Protein AF-A0A925B7Z5-F1 (afdb_monomer)

Structure (mmCIF, N/CA/C/O backbone):
data_AF-A0A925B7Z5-F1
#
_entry.id   AF-A0A925B7Z5-F1
#
loop_
_atom_site.group_PDB
_atom_site.id
_atom_site.type_symbol
_atom_site.label_atom_id
_atom_site.label_alt_id
_atom_site.label_comp_id
_atom_site.label_asym_id
_atom_site.label_entity_id
_atom_site.label_seq_id
_atom_site.pdbx_PDB_ins_code
_atom_site.Cartn_x
_atom_site.Cartn_y
_atom_site.Cartn_z
_atom_site.occupancy
_atom_site.B_iso_or_equiv
_atom_site.auth_seq_id
_atom_site.auth_comp_id
_atom_site.auth_asym_id
_atom_site.auth_atom_id
_atom_site.pdbx_PDB_model_num
ATOM 1 N N . ARG A 1 1 ? 6.112 9.992 18.905 1.00 85.94 1 ARG A N 1
ATOM 2 C CA . ARG A 1 1 ? 5.670 8.737 19.576 1.00 85.94 1 ARG A CA 1
ATOM 3 C C . ARG A 1 1 ? 4.341 8.203 19.022 1.00 85.94 1 ARG A C 1
ATOM 5 O O . ARG A 1 1 ? 4.350 7.080 18.546 1.00 85.94 1 ARG A O 1
ATOM 12 N N . ARG A 1 2 ? 3.245 8.986 19.004 1.00 92.94 2 ARG A N 1
ATOM 13 C CA . ARG A 1 2 ? 1.922 8.550 18.481 1.00 92.94 2 ARG A CA 1
ATOM 14 C C . ARG A 1 2 ? 1.935 8.106 17.006 1.00 92.94 2 ARG A C 1
ATOM 16 O O . ARG A 1 2 ? 1.415 7.051 16.681 1.00 92.94 2 ARG A O 1
ATOM 23 N N . ARG A 1 3 ? 2.637 8.833 16.129 1.00 93.50 3 ARG A N 1
ATOM 24 C CA . ARG A 1 3 ? 2.810 8.430 14.718 1.00 93.50 3 ARG A CA 1
ATOM 25 C C . ARG A 1 3 ? 3.449 7.048 14.566 1.00 93.50 3 ARG A C 1
ATOM 27 O O . ARG A 1 3 ? 2.887 6.174 13.923 1.00 93.50 3 ARG A O 1
ATOM 34 N N . VAL A 1 4 ? 4.583 6.823 15.231 1.00 94.88 4 VAL A N 1
ATOM 35 C CA . VAL A 1 4 ? 5.287 5.525 15.227 1.00 94.88 4 VAL A CA 1
ATOM 36 C C . VAL A 1 4 ? 4.404 4.411 15.795 1.00 94.88 4 VAL A C 1
ATOM 38 O O . VAL A 1 4 ? 4.360 3.321 15.238 1.00 94.88 4 VAL A O 1
ATOM 41 N N . ARG A 1 5 ? 3.636 4.691 16.856 1.00 96.75 5 ARG A N 1
ATOM 42 C CA . ARG A 1 5 ? 2.702 3.729 17.457 1.00 96.75 5 ARG A CA 1
ATOM 43 C C . ARG A 1 5 ? 1.675 3.179 16.460 1.00 96.75 5 ARG A C 1
ATOM 45 O O . ARG A 1 5 ? 1.291 2.019 16.598 1.00 96.75 5 ARG A O 1
ATOM 52 N N . LEU A 1 6 ? 1.258 3.991 15.488 1.00 96.81 6 LEU A N 1
ATOM 53 C CA . LEU A 1 6 ? 0.324 3.615 14.427 1.00 96.81 6 LEU A CA 1
ATOM 54 C C . LEU A 1 6 ? 1.032 3.054 13.184 1.00 96.81 6 LEU A C 1
ATOM 56 O O . LEU A 1 6 ? 0.616 2.032 12.643 1.00 96.81 6 LEU A O 1
ATOM 60 N N . LEU A 1 7 ? 2.118 3.690 12.742 1.00 96.69 7 LEU A N 1
ATOM 61 C CA . LEU A 1 7 ? 2.830 3.303 11.522 1.00 96.69 7 LEU A CA 1
ATOM 62 C C . LEU A 1 7 ? 3.547 1.954 11.656 1.00 96.69 7 LEU A C 1
ATOM 64 O O . LEU A 1 7 ? 3.530 1.177 10.707 1.00 96.69 7 LEU A O 1
ATOM 68 N N . THR A 1 8 ? 4.121 1.635 12.819 1.00 96.75 8 THR A N 1
ATOM 69 C CA . THR A 1 8 ? 4.819 0.358 13.049 1.00 96.75 8 THR A CA 1
ATOM 70 C C . THR A 1 8 ? 3.911 -0.869 12.862 1.00 96.75 8 THR A C 1
ATOM 72 O O . THR A 1 8 ? 4.272 -1.759 12.086 1.00 96.75 8 THR A O 1
ATOM 75 N N . PRO A 1 9 ? 2.725 -0.966 13.497 1.00 97.06 9 PRO A N 1
ATOM 76 C CA . PRO A 1 9 ? 1.828 -2.087 13.234 1.00 97.06 9 PRO A CA 1
ATOM 77 C C . PRO A 1 9 ? 1.245 -2.045 11.814 1.00 97.06 9 PRO A C 1
ATOM 79 O O . PRO A 1 9 ? 1.095 -3.104 11.210 1.00 97.06 9 PRO A O 1
ATOM 82 N N . LEU A 1 10 ? 0.986 -0.866 11.228 1.00 97.25 10 LEU A N 1
ATOM 83 C CA . LEU A 1 10 ? 0.536 -0.764 9.830 1.00 97.25 10 LEU A CA 1
ATOM 84 C C . LEU A 1 10 ? 1.556 -1.355 8.848 1.00 97.25 10 LEU A C 1
ATOM 86 O O . LEU A 1 10 ? 1.185 -2.159 7.988 1.00 97.25 10 LEU A O 1
ATOM 90 N N . ILE A 1 11 ? 2.837 -0.991 8.979 1.00 96.81 11 ILE A N 1
ATOM 91 C CA . ILE A 1 11 ? 3.873 -1.498 8.078 1.00 96.81 11 ILE A CA 1
ATOM 92 C C . ILE A 1 11 ? 4.110 -2.988 8.289 1.00 96.81 11 ILE A C 1
ATOM 94 O O . ILE A 1 11 ? 4.191 -3.715 7.305 1.00 96.81 11 ILE A O 1
ATOM 98 N N . LYS A 1 12 ? 4.103 -3.477 9.537 1.00 96.88 12 LYS A N 1
ATOM 99 C CA . LYS A 1 12 ? 4.153 -4.918 9.815 1.00 96.88 12 LYS A CA 1
ATOM 100 C C . LYS A 1 12 ? 2.983 -5.650 9.156 1.00 96.88 12 LYS A C 1
ATOM 102 O O . LYS A 1 12 ? 3.182 -6.645 8.461 1.00 96.88 12 LYS A O 1
ATOM 107 N N . PHE A 1 13 ? 1.761 -5.157 9.363 1.00 97.12 13 PHE A N 1
ATOM 108 C CA . PHE A 1 13 ? 0.549 -5.761 8.818 1.00 97.12 13 PHE A CA 1
ATOM 109 C C . PHE A 1 13 ? 0.632 -5.912 7.299 1.00 97.12 13 PHE A C 1
ATOM 111 O O . PHE A 1 13 ? 0.301 -6.978 6.774 1.00 97.12 13 PHE A O 1
ATOM 118 N N . ARG A 1 14 ? 1.071 -4.862 6.595 1.00 96.12 14 ARG A N 1
ATOM 119 C CA . ARG A 1 14 ? 1.135 -4.891 5.138 1.00 96.12 14 ARG A CA 1
ATOM 120 C C . ARG A 1 14 ? 2.364 -5.621 4.613 1.00 96.12 14 ARG A C 1
ATOM 122 O O . ARG A 1 14 ? 2.193 -6.552 3.831 1.00 96.12 14 ARG A O 1
ATOM 129 N N . ALA A 1 15 ? 3.566 -5.231 5.031 1.00 96.06 15 ALA A N 1
ATOM 130 C CA . ALA A 1 15 ? 4.814 -5.735 4.461 1.00 96.06 15 ALA A CA 1
ATOM 131 C C . ALA A 1 15 ? 4.894 -7.263 4.551 1.00 96.06 15 ALA A C 1
ATOM 133 O O . ALA A 1 15 ? 5.207 -7.926 3.568 1.00 96.06 15 ALA A O 1
ATOM 134 N N . CYS A 1 16 ? 4.495 -7.847 5.684 1.00 96.81 16 CYS A N 1
ATOM 135 C CA . CYS A 1 16 ? 4.491 -9.298 5.844 1.00 96.81 16 CYS A CA 1
ATOM 136 C C . CYS A 1 16 ? 3.447 -10.004 4.963 1.00 96.81 16 CYS A C 1
ATOM 138 O O . CYS A 1 16 ? 3.650 -11.147 4.562 1.00 96.81 16 CYS A O 1
ATOM 140 N N . ARG A 1 17 ? 2.319 -9.357 4.643 1.00 95.69 17 ARG A N 1
ATOM 141 C CA . ARG A 1 17 ? 1.321 -9.919 3.716 1.00 95.69 17 ARG A CA 1
ATOM 142 C C . ARG A 1 17 ? 1.771 -9.810 2.265 1.00 95.69 17 ARG A C 1
ATOM 144 O O . ARG A 1 17 ? 1.544 -10.751 1.509 1.00 95.69 17 ARG A O 1
ATOM 151 N N . ASP A 1 18 ? 2.387 -8.690 1.905 1.00 95.69 18 ASP A N 1
ATOM 152 C CA . ASP A 1 18 ? 2.906 -8.451 0.560 1.00 95.69 18 ASP A CA 1
ATOM 153 C C . ASP A 1 18 ? 4.119 -9.331 0.261 1.00 95.69 18 ASP A C 1
ATOM 155 O O . ASP A 1 18 ? 4.200 -9.853 -0.843 1.00 95.69 18 ASP A O 1
ATOM 159 N N . ALA A 1 19 ? 4.976 -9.612 1.247 1.00 97.19 19 ALA A N 1
ATOM 160 C CA . ALA A 1 19 ? 6.095 -10.542 1.095 1.00 97.19 19 ALA A CA 1
ATOM 161 C C . ALA A 1 19 ? 5.641 -11.941 0.647 1.00 97.19 19 ALA A C 1
ATOM 163 O O . ALA A 1 19 ? 6.239 -12.517 -0.258 1.00 97.19 19 ALA A O 1
ATOM 164 N N . ARG A 1 20 ? 4.547 -12.473 1.216 1.00 95.75 20 ARG A N 1
ATOM 165 C CA . ARG A 1 20 ? 3.988 -13.776 0.800 1.00 95.75 20 ARG A CA 1
ATOM 166 C C . ARG A 1 20 ? 3.513 -13.766 -0.647 1.00 95.75 20 ARG A C 1
ATOM 168 O O . ARG A 1 20 ? 3.727 -14.725 -1.373 1.00 95.75 20 ARG A O 1
ATOM 175 N N . ARG A 1 21 ? 2.864 -12.675 -1.063 1.00 96.31 21 ARG A N 1
ATOM 176 C CA . ARG A 1 21 ? 2.417 -12.526 -2.447 1.00 96.31 21 ARG A CA 1
ATOM 177 C C . ARG A 1 21 ? 3.609 -12.390 -3.389 1.00 96.31 21 ARG A C 1
ATOM 179 O O . ARG A 1 21 ? 3.681 -13.126 -4.352 1.00 96.31 21 ARG A O 1
ATOM 186 N N . ALA A 1 22 ? 4.547 -11.496 -3.090 1.00 97.25 22 ALA A N 1
ATOM 187 C CA . ALA A 1 22 ? 5.701 -11.236 -3.943 1.00 97.25 22 ALA A CA 1
ATOM 188 C C . ALA A 1 22 ? 6.576 -12.484 -4.133 1.00 97.25 22 ALA A C 1
ATOM 190 O O . ALA A 1 22 ? 7.015 -12.757 -5.241 1.00 97.25 22 ALA A O 1
ATOM 191 N N . THR A 1 23 ? 6.800 -13.261 -3.070 1.00 97.81 23 THR A N 1
ATOM 192 C CA . THR A 1 23 ? 7.550 -14.526 -3.159 1.00 97.81 23 THR A CA 1
ATOM 193 C C . THR A 1 23 ? 6.779 -15.613 -3.905 1.00 97.81 23 THR A C 1
ATOM 195 O O . THR A 1 23 ? 7.387 -16.356 -4.668 1.00 97.81 23 THR A O 1
ATOM 198 N N . GLY A 1 24 ? 5.453 -15.673 -3.750 1.00 97.62 24 GLY A N 1
ATOM 199 C CA . GLY A 1 24 ? 4.595 -16.562 -4.538 1.00 97.62 24 GLY A CA 1
ATOM 200 C C . GLY A 1 24 ? 4.616 -16.218 -6.029 1.00 97.62 24 GLY A C 1
ATOM 201 O O . GLY A 1 24 ? 4.900 -17.090 -6.844 1.00 97.62 24 GLY A O 1
ATOM 202 N N . ASP A 1 25 ? 4.408 -14.943 -6.365 1.00 97.69 25 ASP A N 1
ATOM 203 C CA . ASP A 1 25 ? 4.434 -14.430 -7.738 1.00 97.69 25 ASP A CA 1
ATOM 204 C C . ASP A 1 25 ? 5.830 -14.662 -8.370 1.00 97.69 25 ASP A C 1
ATOM 206 O O . ASP A 1 25 ? 5.934 -15.074 -9.522 1.00 97.69 25 ASP A O 1
ATOM 210 N N . ALA A 1 26 ? 6.921 -14.476 -7.612 1.00 96.81 26 ALA A N 1
ATOM 211 C CA . ALA A 1 26 ? 8.283 -14.755 -8.083 1.00 96.81 26 ALA A CA 1
ATOM 212 C C . ALA A 1 26 ? 8.517 -16.246 -8.385 1.00 96.81 26 ALA A C 1
ATOM 214 O O . ALA A 1 26 ? 9.097 -16.585 -9.419 1.00 96.81 26 ALA A O 1
ATOM 215 N N . MET A 1 27 ? 8.034 -17.134 -7.510 1.00 97.31 27 MET A N 1
ATOM 216 C CA . MET A 1 27 ? 8.093 -18.580 -7.724 1.00 97.31 27 MET A CA 1
ATOM 217 C C . MET A 1 27 ? 7.281 -18.993 -8.961 1.00 97.31 27 MET A C 1
ATOM 219 O O . MET A 1 27 ? 7.750 -19.803 -9.757 1.00 97.31 27 MET A O 1
ATOM 223 N N . GLU A 1 28 ? 6.095 -18.407 -9.151 1.00 97.56 28 GLU A N 1
ATOM 224 C CA . GLU A 1 28 ? 5.227 -18.656 -10.308 1.00 97.56 28 GLU A CA 1
ATOM 225 C C . GLU A 1 28 ? 5.887 -18.229 -11.625 1.00 97.56 28 GLU A C 1
ATOM 227 O O . GLU A 1 28 ? 5.919 -19.018 -12.569 1.00 97.56 28 GLU A O 1
ATOM 232 N N . VAL A 1 29 ? 6.490 -17.034 -11.676 1.00 96.56 29 VAL A N 1
ATOM 233 C CA . VAL A 1 29 ? 7.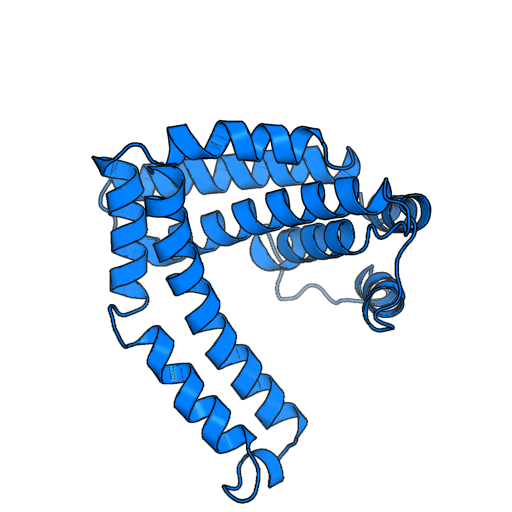223 -16.537 -12.858 1.00 96.56 29 VAL A CA 1
ATOM 234 C C . VAL A 1 29 ? 8.354 -17.485 -13.267 1.00 96.56 29 VAL A C 1
ATOM 236 O O . VAL A 1 29 ? 8.643 -17.633 -14.454 1.00 96.56 29 VAL A O 1
ATOM 239 N N . ARG A 1 30 ? 8.983 -18.161 -12.301 1.00 95.75 30 ARG A N 1
ATOM 240 C CA . ARG A 1 30 ? 10.042 -19.142 -12.561 1.00 95.75 30 ARG A CA 1
ATOM 241 C C . ARG A 1 30 ? 9.511 -20.506 -13.033 1.00 95.75 30 ARG A C 1
ATOM 243 O O . ARG A 1 30 ? 10.267 -21.293 -13.604 1.00 95.75 30 ARG A O 1
ATOM 250 N N . GLY A 1 3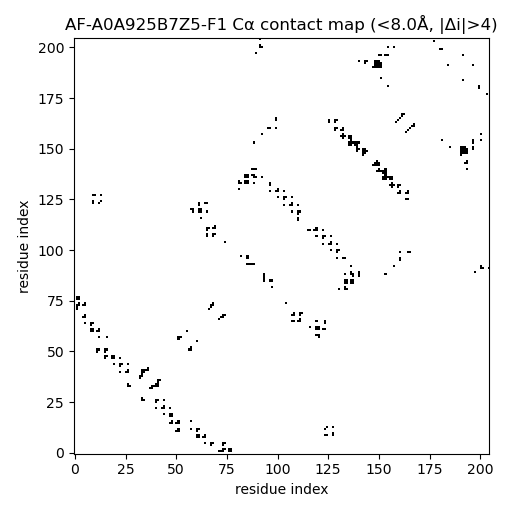1 ? 8.232 -20.804 -12.827 1.00 96.38 31 GLY A N 1
ATOM 251 C CA . GLY A 1 31 ? 7.618 -22.077 -13.198 1.00 96.38 31 GLY A CA 1
ATOM 252 C C . GLY A 1 31 ? 8.102 -23.255 -12.343 1.00 96.38 31 GLY A C 1
ATOM 253 O O . GLY A 1 31 ? 8.478 -23.096 -11.183 1.00 96.38 31 GLY A O 1
ATOM 254 N N . GLY A 1 32 ? 8.101 -24.465 -12.915 1.00 96.94 32 GLY A N 1
ATOM 255 C CA . GLY A 1 32 ? 8.353 -25.709 -12.170 1.00 96.94 32 GLY A CA 1
ATOM 256 C C . GLY A 1 32 ? 9.687 -25.746 -11.417 1.00 96.94 32 GLY A C 1
ATOM 257 O O . GLY A 1 32 ? 9.739 -26.262 -10.305 1.00 96.94 32 GLY A O 1
ATOM 258 N N . VAL A 1 33 ? 10.745 -25.137 -11.963 1.00 96.50 33 VAL A N 1
ATOM 259 C CA . VAL A 1 33 ? 12.055 -25.086 -11.287 1.00 96.50 33 VAL A CA 1
ATOM 260 C C . VAL A 1 33 ? 12.035 -24.192 -10.043 1.00 96.50 33 VAL A C 1
ATOM 262 O O . VAL A 1 33 ? 12.761 -24.470 -9.095 1.00 96.50 33 VAL A O 1
ATOM 265 N N . GLY A 1 34 ? 11.157 -23.184 -9.984 1.00 96.31 34 GLY A N 1
ATOM 266 C CA . GLY A 1 34 ? 10.955 -22.368 -8.781 1.00 96.31 34 GLY A CA 1
ATOM 267 C C . GLY A 1 34 ? 10.302 -23.134 -7.629 1.00 96.31 34 GLY A C 1
ATOM 268 O O . GLY A 1 34 ? 10.520 -22.797 -6.471 1.00 96.31 34 GLY A O 1
ATOM 269 N N . TYR A 1 35 ? 9.541 -24.189 -7.929 1.00 96.62 35 TYR A N 1
ATOM 270 C CA . TYR A 1 35 ? 8.935 -25.052 -6.911 1.00 96.62 35 TYR A CA 1
ATOM 271 C C . TYR A 1 35 ? 9.940 -26.032 -6.285 1.00 96.62 35 TYR A C 1
ATOM 273 O O . TYR A 1 35 ? 9.725 -26.524 -5.178 1.00 96.62 35 TYR A O 1
ATOM 281 N N . THR A 1 36 ? 11.030 -26.341 -6.990 1.00 97.25 36 THR A N 1
ATOM 282 C CA . THR A 1 36 ? 12.061 -27.261 -6.495 1.00 97.25 36 THR A CA 1
ATOM 283 C C . THR A 1 36 ? 12.946 -26.600 -5.439 1.00 97.25 36 THR A C 1
ATOM 285 O O . THR A 1 36 ? 13.243 -25.412 -5.518 1.00 97.25 36 THR A O 1
ATOM 288 N N . GLU A 1 37 ? 13.428 -27.387 -4.476 1.00 97.00 37 GLU A N 1
ATOM 289 C CA . GLU A 1 37 ? 14.290 -26.901 -3.384 1.00 97.00 37 GLU A CA 1
ATOM 290 C C . GLU A 1 37 ? 15.763 -26.694 -3.806 1.00 97.00 37 GLU A C 1
ATOM 292 O O . GLU A 1 37 ? 16.597 -26.328 -2.980 1.00 97.00 37 GLU A O 1
ATOM 297 N N . GLU A 1 38 ? 16.101 -26.911 -5.085 1.00 96.50 38 GLU A N 1
ATOM 298 C CA . GLU A 1 38 ? 17.417 -26.569 -5.655 1.00 96.50 38 GLU A CA 1
ATOM 299 C C . GLU A 1 38 ? 17.593 -25.052 -5.830 1.00 96.50 38 GLU A C 1
ATOM 301 O O . GLU A 1 38 ? 18.717 -24.547 -5.845 1.00 96.50 38 GLU A O 1
ATOM 306 N N . TRP A 1 39 ? 16.481 -24.316 -5.937 1.00 93.56 39 TRP A N 1
ATOM 307 C CA . TRP A 1 39 ? 16.452 -22.864 -6.088 1.00 93.56 39 TRP A CA 1
ATOM 308 C C . TRP A 1 39 ? 15.903 -22.178 -4.834 1.00 93.56 39 TRP A C 1
ATOM 310 O O . TRP A 1 39 ? 15.323 -22.791 -3.943 1.00 93.56 39 TRP A O 1
ATOM 320 N N . SER A 1 40 ? 16.119 -20.867 -4.731 1.00 96.25 40 SER A N 1
ATOM 321 C CA . SER A 1 40 ? 15.796 -20.111 -3.519 1.00 96.25 40 SER A CA 1
ATOM 322 C C . SER A 1 40 ? 14.305 -19.822 -3.319 1.00 96.25 40 SER A C 1
ATOM 324 O O . SER A 1 40 ? 13.923 -19.505 -2.196 1.00 96.25 40 SER A O 1
ATOM 326 N N . ASP A 1 41 ? 13.466 -19.899 -4.352 1.00 97.56 41 ASP A N 1
ATOM 327 C CA . ASP A 1 41 ? 12.084 -19.398 -4.345 1.00 97.56 41 ASP A CA 1
ATOM 328 C C . ASP A 1 41 ? 11.183 -20.186 -3.387 1.00 97.56 41 ASP A C 1
ATOM 330 O O . ASP A 1 41 ? 10.475 -19.571 -2.587 1.00 97.56 41 ASP A O 1
ATOM 334 N N . SER A 1 42 ? 11.277 -21.522 -3.384 1.00 96.19 42 SER A N 1
ATOM 335 C CA . SER A 1 42 ? 10.566 -22.399 -2.440 1.00 96.19 42 SER A CA 1
ATOM 336 C C . SER A 1 42 ? 10.865 -22.013 -0.987 1.00 96.19 42 SER A C 1
ATOM 338 O O . SER A 1 42 ? 9.960 -21.869 -0.159 1.00 96.19 42 SER A O 1
ATOM 340 N N . ARG A 1 43 ? 12.144 -21.769 -0.678 1.00 97.12 43 ARG A N 1
ATOM 341 C CA . ARG A 1 43 ? 12.596 -21.336 0.645 1.00 97.12 43 ARG A CA 1
ATOM 342 C C . ARG A 1 43 ? 12.124 -19.921 0.966 1.00 97.12 43 ARG A C 1
ATOM 344 O O . ARG A 1 43 ? 11.596 -19.708 2.051 1.00 97.12 43 ARG A O 1
ATOM 351 N N . LEU A 1 44 ? 12.270 -18.973 0.040 1.00 97.62 44 LEU A N 1
ATOM 352 C CA . LEU A 1 44 ? 11.833 -17.587 0.232 1.00 97.62 44 LEU A CA 1
ATOM 353 C C . LEU A 1 44 ? 10.327 -17.499 0.494 1.00 97.62 44 LEU A C 1
ATOM 355 O O . LEU A 1 44 ? 9.913 -16.749 1.377 1.00 97.62 44 LEU A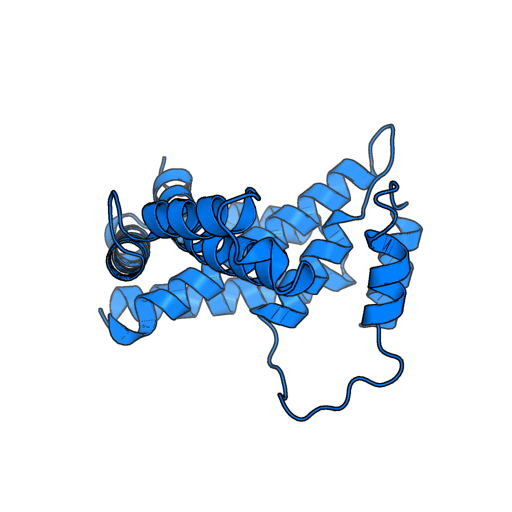 O 1
ATOM 359 N N . LEU A 1 45 ? 9.516 -18.286 -0.217 1.00 96.50 45 LEU A N 1
ATOM 360 C CA . LEU A 1 45 ? 8.079 -18.366 0.025 1.00 96.50 45 LEU A CA 1
ATOM 361 C C . LEU A 1 45 ? 7.783 -18.901 1.431 1.00 96.50 45 LEU A C 1
ATOM 363 O O . LEU A 1 45 ? 7.014 -18.282 2.168 1.00 96.50 45 LEU A O 1
ATOM 367 N N . ARG A 1 46 ? 8.422 -20.006 1.844 1.00 96.25 46 ARG A N 1
ATOM 368 C CA . ARG A 1 46 ? 8.270 -20.557 3.204 1.00 96.25 46 ARG A CA 1
ATOM 369 C C . ARG A 1 46 ? 8.668 -19.536 4.278 1.00 96.25 46 ARG A C 1
ATOM 371 O O . ARG A 1 46 ? 7.906 -19.321 5.222 1.00 96.25 46 ARG A O 1
ATOM 378 N N . ASP A 1 47 ? 9.799 -18.858 4.104 1.00 97.25 47 ASP A N 1
ATOM 379 C CA . ASP A 1 47 ? 10.316 -17.862 5.049 1.00 97.25 47 ASP A CA 1
ATOM 380 C C . ASP A 1 47 ? 9.399 -16.623 5.129 1.00 97.25 47 ASP A C 1
ATOM 382 O O . ASP A 1 47 ? 9.118 -16.112 6.218 1.00 97.25 47 ASP A O 1
ATOM 386 N N . ALA A 1 48 ? 8.843 -16.167 4.000 1.00 96.88 48 ALA A N 1
ATOM 387 C CA . ALA A 1 48 ? 7.956 -15.003 3.942 1.00 96.88 48 ALA A CA 1
ATOM 388 C C . ALA A 1 48 ? 6.655 -15.181 4.744 1.00 96.88 48 ALA A C 1
ATOM 390 O O . ALA A 1 48 ? 6.064 -14.198 5.206 1.00 96.88 48 ALA A O 1
ATOM 391 N N . HIS A 1 49 ? 6.198 -16.420 4.957 1.00 95.44 49 HIS A N 1
ATOM 392 C CA . HIS A 1 49 ? 5.023 -16.684 5.786 1.00 95.44 49 HIS A CA 1
ATOM 393 C C . HIS A 1 49 ? 5.245 -16.327 7.259 1.00 95.44 49 HIS A C 1
ATOM 395 O O . HIS A 1 49 ? 4.312 -15.831 7.904 1.00 95.44 49 HIS A O 1
ATOM 401 N N . LEU A 1 50 ? 6.463 -16.508 7.778 1.00 95.62 50 LEU A N 1
ATOM 402 C CA . LEU A 1 50 ? 6.763 -16.339 9.199 1.00 95.62 50 LEU A CA 1
ATOM 403 C C . LEU A 1 50 ? 6.414 -14.933 9.700 1.00 95.62 50 LEU A C 1
ATOM 405 O O . LEU A 1 50 ? 5.749 -14.799 10.728 1.00 95.62 50 LEU A O 1
ATOM 409 N N . GLY A 1 51 ? 6.770 -13.887 8.945 1.00 92.81 51 GLY A N 1
ATOM 410 C CA . GLY A 1 51 ? 6.547 -12.494 9.358 1.00 92.81 51 GLY A CA 1
ATOM 411 C C . GLY A 1 51 ? 5.073 -12.143 9.597 1.00 92.81 51 GLY A C 1
ATOM 412 O O . GLY A 1 51 ? 4.750 -11.264 10.391 1.00 92.81 51 GLY A O 1
ATOM 413 N N . SER A 1 52 ? 4.158 -12.855 8.935 1.00 93.31 52 SER A N 1
ATOM 414 C CA . SER A 1 52 ? 2.710 -12.640 9.054 1.00 93.31 52 SER A CA 1
ATOM 415 C C . SER A 1 52 ? 2.040 -13.421 10.193 1.00 93.31 52 SER A C 1
ATOM 417 O O . SER A 1 52 ? 0.849 -13.213 10.454 1.00 93.31 52 SER A O 1
ATOM 419 N N . ILE A 1 53 ? 2.789 -14.328 10.828 1.00 95.06 53 ILE A N 1
ATOM 420 C CA . ILE A 1 53 ? 2.343 -15.222 11.902 1.00 95.06 53 ILE A CA 1
ATOM 421 C C . ILE A 1 53 ? 2.986 -14.803 13.225 1.00 95.06 53 ILE A C 1
ATOM 423 O O . ILE A 1 53 ? 2.288 -14.654 14.230 1.00 95.06 53 ILE A O 1
ATOM 427 N N . TRP A 1 54 ? 4.307 -14.617 13.226 1.00 93.31 54 TRP A N 1
ATOM 428 C CA . TRP A 1 54 ? 5.066 -14.371 14.443 1.00 93.31 54 TRP A CA 1
ATOM 429 C C . TRP A 1 54 ? 4.919 -12.931 14.944 1.00 93.31 54 TRP A C 1
ATOM 431 O O . TRP A 1 54 ? 4.639 -11.998 14.185 1.00 93.31 54 TRP A O 1
ATOM 441 N N . GLU A 1 55 ? 5.095 -12.744 16.255 1.00 89.81 55 GLU A N 1
ATOM 442 C CA . GLU A 1 55 ? 4.974 -11.441 16.924 1.00 89.81 55 GLU A CA 1
ATOM 443 C C . GLU A 1 55 ? 3.597 -10.765 16.686 1.00 89.81 55 GLU A C 1
ATOM 445 O O . GLU A 1 55 ? 3.475 -9.539 16.625 1.00 89.81 55 GLU A O 1
ATOM 450 N N . GLY A 1 56 ? 2.554 -11.573 16.462 1.00 94.06 56 GLY A N 1
ATOM 451 C CA . GLY A 1 56 ? 1.190 -11.139 16.157 1.00 94.06 56 GLY A CA 1
ATOM 452 C C . GLY A 1 56 ? 0.766 -11.461 14.725 1.00 94.06 56 GLY A C 1
ATOM 453 O O . GLY A 1 56 ? 1.346 -10.970 13.755 1.00 94.06 56 GLY A O 1
ATOM 454 N N . THR A 1 57 ? -0.309 -12.242 14.597 1.00 96.12 57 THR A N 1
ATOM 455 C CA . THR A 1 57 ? -0.911 -12.560 13.297 1.00 96.12 57 THR A CA 1
ATOM 456 C C . THR A 1 57 ? -1.473 -11.306 12.627 1.00 96.12 57 THR A C 1
ATOM 458 O O . THR A 1 57 ? -1.803 -10.326 13.295 1.00 96.12 57 THR A O 1
ATOM 461 N N . SER A 1 58 ? -1.679 -11.334 11.304 1.00 94.75 58 SER A N 1
ATOM 462 C CA . SER A 1 58 ? -2.248 -10.177 10.587 1.00 94.75 58 SER A CA 1
ATOM 463 C C . SER A 1 58 ? -3.571 -9.660 11.177 1.00 94.75 58 SER A C 1
ATOM 465 O O . SER A 1 58 ? -3.832 -8.465 11.093 1.00 94.75 58 SER A O 1
ATOM 467 N N . ASN A 1 59 ? -4.411 -10.525 11.762 1.00 95.19 59 ASN A N 1
ATOM 468 C CA . ASN A 1 59 ? -5.632 -10.077 12.442 1.00 95.19 59 ASN A CA 1
ATOM 469 C C . ASN A 1 59 ? -5.300 -9.332 13.741 1.00 95.19 59 ASN A C 1
ATOM 471 O O . ASN A 1 59 ? -5.799 -8.232 13.946 1.00 95.19 59 ASN A O 1
ATOM 475 N N . ILE A 1 60 ? -4.426 -9.893 14.582 1.00 96.88 60 ILE A N 1
ATOM 476 C CA . ILE A 1 60 ? -4.020 -9.268 15.848 1.00 96.88 60 ILE A CA 1
ATOM 477 C C . ILE A 1 60 ? -3.338 -7.917 15.608 1.00 96.88 60 ILE A C 1
ATOM 479 O O . ILE A 1 60 ? -3.646 -6.949 16.298 1.00 96.88 60 ILE A O 1
ATOM 483 N N . VAL A 1 61 ? -2.473 -7.816 14.596 1.00 97.81 61 VAL A N 1
ATOM 484 C CA . VAL A 1 61 ? -1.818 -6.548 14.240 1.00 97.81 61 VAL A CA 1
ATOM 485 C C . VAL A 1 61 ? -2.834 -5.524 13.721 1.00 97.81 61 VAL A C 1
ATOM 487 O O . VAL A 1 61 ? -2.758 -4.357 14.090 1.00 97.81 61 VAL A O 1
ATOM 490 N N . ALA A 1 62 ? -3.826 -5.937 12.923 1.00 97.38 62 ALA A N 1
ATOM 491 C CA . ALA A 1 62 ? -4.891 -5.033 12.481 1.00 97.38 62 ALA A CA 1
ATOM 492 C C . ALA A 1 62 ? -5.754 -4.526 13.654 1.00 97.38 62 ALA A C 1
ATOM 494 O O . ALA A 1 62 ? -6.114 -3.353 13.690 1.00 97.38 62 ALA A O 1
ATOM 495 N N . LEU A 1 63 ? -6.038 -5.372 14.648 1.00 96.88 63 LEU A N 1
ATOM 496 C CA . LEU A 1 63 ? -6.707 -4.947 15.884 1.00 96.88 63 LEU A CA 1
ATOM 497 C C . LEU A 1 63 ? -5.840 -3.993 16.710 1.00 96.88 63 LEU A C 1
ATOM 499 O O . LEU A 1 63 ? -6.356 -3.075 17.345 1.00 96.88 63 LEU A O 1
ATOM 503 N N . ASP A 1 64 ? -4.521 -4.178 16.694 1.00 96.88 64 ASP A N 1
ATOM 504 C CA . ASP A 1 64 ? -3.602 -3.263 17.361 1.00 96.88 64 ASP A CA 1
ATOM 505 C C . ASP A 1 64 ? -3.562 -1.877 16.699 1.00 96.88 64 ASP A C 1
ATOM 507 O O . ASP A 1 64 ? -3.528 -0.869 17.405 1.00 96.88 64 ASP A O 1
ATOM 511 N N . VAL A 1 65 ? -3.678 -1.810 15.366 1.00 97.00 65 VAL A N 1
ATOM 512 C CA . VAL A 1 65 ? -3.904 -0.550 14.636 1.00 97.00 65 VAL A CA 1
ATOM 513 C C . VAL A 1 65 ? -5.169 0.137 15.154 1.00 97.00 65 VAL A C 1
ATOM 515 O O . VAL A 1 65 ? -5.098 1.286 15.581 1.00 97.00 65 VAL A O 1
ATOM 518 N N . LEU A 1 66 ? -6.309 -0.563 15.204 1.00 96.06 66 LEU A N 1
ATOM 519 C CA . LEU A 1 66 ? -7.559 0.018 15.717 1.00 96.06 66 LEU A CA 1
ATOM 520 C C . LEU A 1 66 ? -7.439 0.480 17.174 1.00 96.06 66 LEU A C 1
ATOM 522 O O . LEU A 1 66 ? -7.977 1.522 17.543 1.00 96.06 66 LEU A O 1
ATOM 526 N N . ARG A 1 67 ? -6.706 -0.264 18.010 1.00 95.25 67 ARG A N 1
ATOM 527 C CA . ARG A 1 67 ? -6.442 0.118 19.403 1.00 95.25 67 ARG A CA 1
ATOM 528 C C . ARG A 1 67 ? -5.638 1.414 19.489 1.00 95.25 67 ARG A C 1
ATOM 530 O O . ARG A 1 67 ? -5.989 2.273 20.298 1.00 95.25 67 ARG A O 1
ATOM 537 N N . ALA A 1 68 ? -4.596 1.563 18.670 1.00 96.00 68 ALA A N 1
ATOM 538 C CA . ALA A 1 68 ? -3.797 2.787 18.601 1.00 96.00 68 ALA A CA 1
ATOM 539 C C . ALA A 1 68 ? -4.645 3.995 18.165 1.00 96.00 68 ALA A C 1
ATOM 541 O O . ALA A 1 68 ? -4.468 5.099 18.682 1.00 96.00 68 ALA A O 1
ATOM 542 N N . ILE A 1 69 ? -5.603 3.779 17.261 1.00 95.56 69 ILE A N 1
ATOM 543 C CA . ILE A 1 69 ? -6.562 4.803 16.832 1.00 95.56 69 ILE A CA 1
ATOM 544 C C . ILE A 1 69 ? -7.502 5.169 17.988 1.00 95.56 69 ILE A C 1
ATOM 546 O O . ILE A 1 69 ? -7.519 6.315 18.424 1.00 95.56 69 ILE A O 1
ATOM 550 N N . GLY A 1 70 ? -8.233 4.194 18.535 1.00 92.44 70 GLY A N 1
ATOM 551 C CA . GLY A 1 70 ? -9.309 4.451 19.495 1.00 92.44 70 GLY A CA 1
ATOM 552 C C . GLY A 1 70 ? -8.862 4.843 20.908 1.00 92.44 70 GLY A C 1
ATOM 553 O O . GLY A 1 70 ? -9.641 5.455 21.631 1.00 92.44 70 GLY A O 1
ATOM 554 N N . ARG A 1 71 ? -7.642 4.486 21.341 1.00 90.19 71 ARG A N 1
ATOM 555 C CA . ARG A 1 71 ? -7.160 4.780 22.710 1.00 90.19 71 ARG A CA 1
ATOM 556 C C . ARG A 1 71 ? -6.074 5.842 22.783 1.00 90.19 71 ARG A C 1
ATOM 558 O O . ARG A 1 71 ? -5.943 6.491 23.814 1.00 90.19 71 ARG A O 1
ATOM 565 N N . GLU A 1 72 ? -5.266 5.981 21.737 1.00 90.62 72 GLU A N 1
ATOM 566 C CA . GLU A 1 72 ? -4.056 6.810 21.778 1.00 90.62 72 GLU A CA 1
ATOM 567 C C . GLU A 1 72 ? -4.136 8.032 20.848 1.00 90.62 72 GLU A C 1
ATOM 569 O O . GLU A 1 72 ? -3.163 8.785 20.763 1.00 90.62 72 GLU A O 1
ATOM 574 N N . GLN A 1 73 ? -5.283 8.245 20.181 1.00 89.94 73 GLN A N 1
ATOM 575 C CA . GLN A 1 73 ? -5.530 9.364 19.259 1.00 89.94 73 GLN A CA 1
ATOM 576 C C . GLN A 1 73 ? -4.387 9.521 18.244 1.00 89.94 73 GLN A C 1
ATOM 578 O O . GLN A 1 73 ? -3.770 10.585 18.093 1.00 89.94 73 GLN A O 1
ATOM 583 N N . CYS A 1 74 ? -3.985 8.395 17.647 1.00 94.38 74 CYS A N 1
ATOM 584 C CA . CYS A 1 74 ? -2.834 8.370 16.754 1.00 94.38 74 CYS A CA 1
ATOM 585 C C . CYS A 1 74 ? -3.148 8.904 15.351 1.00 94.38 74 CYS A C 1
ATOM 587 O O . CYS A 1 74 ? -2.216 9.371 14.696 1.00 94.38 74 CYS A O 1
ATOM 589 N N . LEU A 1 75 ? -4.408 8.852 14.891 1.00 94.19 75 LEU A N 1
ATOM 590 C CA . LEU A 1 75 ? -4.797 9.414 13.588 1.00 94.19 75 LEU A CA 1
ATOM 591 C C . LEU A 1 75 ? -4.676 10.933 13.607 1.00 94.19 75 LEU A C 1
ATOM 593 O O . LEU A 1 75 ? -4.062 11.514 12.723 1.00 94.19 75 LEU A O 1
ATOM 597 N N . GLU A 1 76 ? -5.169 11.562 14.661 1.00 94.06 76 GLU A N 1
ATOM 598 C CA . GLU A 1 76 ? -5.155 13.004 14.887 1.00 94.06 76 GLU A CA 1
ATOM 599 C C . GLU A 1 76 ? -3.724 13.556 14.894 1.00 94.06 76 GLU A C 1
ATOM 601 O O . GLU A 1 76 ? -3.477 14.676 14.459 1.00 94.06 76 GLU A O 1
ATOM 606 N N . ALA A 1 77 ? -2.759 12.744 15.334 1.00 95.31 77 ALA A N 1
ATOM 607 C CA . ALA A 1 77 ? -1.341 13.086 15.303 1.00 95.31 77 ALA A CA 1
ATOM 608 C C . ALA A 1 77 ? -0.655 12.830 13.946 1.00 95.31 77 ALA A C 1
ATOM 610 O O . ALA A 1 77 ? 0.463 13.303 13.750 1.00 95.31 77 ALA A O 1
ATOM 611 N N . LEU A 1 78 ? -1.251 12.033 13.053 1.00 96.56 78 LEU A N 1
ATOM 612 C CA . LEU A 1 78 ? -0.666 11.636 11.767 1.00 96.56 78 LEU A CA 1
ATOM 613 C C . LEU A 1 78 ? -1.267 12.412 10.586 1.00 96.56 78 LEU A C 1
ATOM 615 O O . LEU A 1 78 ? -0.538 12.782 9.670 1.00 96.56 78 LEU A O 1
ATOM 619 N N . LEU A 1 79 ? -2.576 12.669 10.610 1.00 97.69 79 LEU A N 1
ATOM 620 C CA . LEU A 1 79 ? -3.311 13.290 9.508 1.00 97.69 79 LEU A CA 1
ATOM 621 C C . LEU A 1 79 ? -2.771 14.667 9.093 1.00 97.69 79 LEU A C 1
ATOM 623 O O . LEU A 1 79 ? -2.633 14.861 7.888 1.00 97.69 79 LEU A O 1
ATOM 627 N N . PRO A 1 80 ? -2.410 15.598 10.003 1.00 97.75 80 PRO A N 1
ATOM 628 C CA . PRO A 1 80 ? -1.877 16.898 9.590 1.00 97.75 80 PRO A CA 1
ATOM 629 C C . PRO A 1 80 ? -0.630 16.771 8.710 1.00 97.75 80 PRO A C 1
ATOM 631 O O . PRO A 1 80 ? -0.547 17.389 7.657 1.00 97.75 80 PRO A O 1
ATOM 634 N N . GLU A 1 81 ? 0.297 15.885 9.074 1.00 96.56 81 GLU A N 1
ATOM 635 C CA . GLU A 1 81 ? 1.536 15.697 8.312 1.00 96.56 81 GLU A CA 1
ATOM 636 C C . GLU A 1 81 ? 1.299 15.029 6.957 1.00 96.56 81 GLU A C 1
ATOM 638 O O . GLU A 1 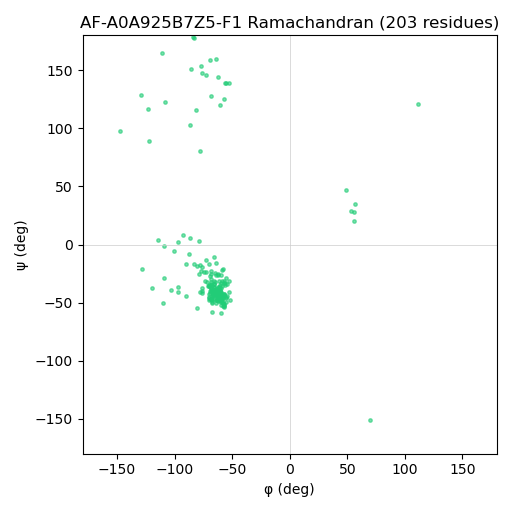81 ? 1.970 15.349 5.973 1.00 96.56 81 GLU A O 1
ATOM 643 N N 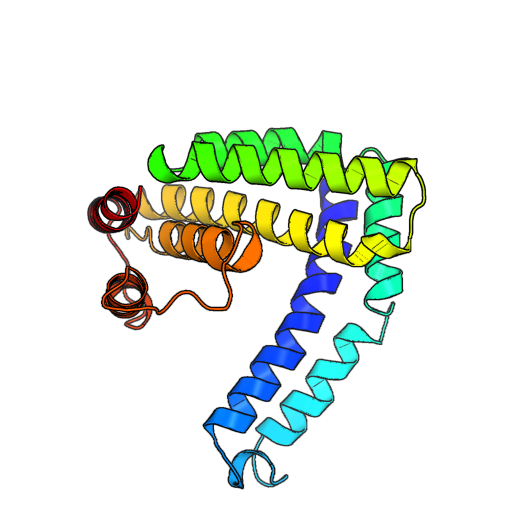. LEU A 1 82 ? 0.352 14.091 6.888 1.00 98.06 82 LEU A N 1
ATOM 644 C CA . LEU A 1 82 ? -0.038 13.485 5.618 1.00 98.06 82 LEU A CA 1
ATOM 645 C C . LEU A 1 82 ? -0.746 14.498 4.717 1.00 98.06 82 LEU A C 1
ATOM 647 O O . LEU A 1 82 ? -0.470 14.517 3.523 1.00 98.06 82 LEU A O 1
ATOM 651 N N . ASN A 1 83 ? -1.585 15.371 5.275 1.00 98.31 83 ASN A N 1
ATOM 652 C CA . ASN A 1 83 ? -2.200 16.468 4.532 1.00 98.31 83 ASN A CA 1
ATOM 653 C C . ASN A 1 83 ? -1.155 17.456 4.013 1.00 98.31 83 ASN A C 1
ATOM 655 O O . ASN A 1 83 ? -1.202 17.811 2.839 1.00 98.31 83 ASN A O 1
ATOM 659 N N . ASP A 1 84 ? -0.159 17.816 4.824 1.00 97.94 84 ASP A N 1
ATOM 660 C CA . ASP A 1 84 ? 0.960 18.647 4.370 1.00 97.94 84 ASP A CA 1
ATOM 661 C C . ASP A 1 84 ? 1.751 17.964 3.244 1.00 97.94 84 ASP A C 1
ATOM 663 O O . ASP A 1 84 ? 2.170 18.610 2.284 1.00 97.94 84 ASP A O 1
ATOM 667 N N . SER A 1 85 ? 1.949 16.647 3.344 1.00 97.56 85 SER A N 1
ATOM 668 C CA . SER A 1 85 ? 2.620 15.842 2.313 1.00 97.56 85 SER A CA 1
ATOM 669 C C . SER A 1 85 ? 1.817 15.820 1.010 1.00 97.56 85 SER A C 1
ATOM 671 O O . SER A 1 85 ? 2.365 16.033 -0.069 1.00 97.56 85 SER A O 1
ATOM 673 N N . ILE A 1 86 ? 0.497 15.647 1.104 1.00 98.12 86 ILE A N 1
ATOM 674 C CA . ILE A 1 86 ? -0.420 15.696 -0.039 1.00 98.12 86 ILE A CA 1
ATOM 675 C C . ILE A 1 86 ? -0.455 17.097 -0.659 1.00 98.12 86 ILE A C 1
ATOM 677 O O . ILE A 1 86 ? -0.482 17.211 -1.881 1.00 98.12 86 ILE A O 1
ATOM 681 N N . ALA A 1 87 ? -0.414 18.159 0.147 1.00 97.25 87 ALA A N 1
ATOM 682 C CA . ALA A 1 87 ? -0.420 19.539 -0.334 1.00 97.25 87 ALA A CA 1
ATOM 683 C C . ALA A 1 87 ? 0.831 19.890 -1.157 1.00 97.25 87 ALA A C 1
ATOM 685 O O . ALA A 1 87 ? 0.767 20.760 -2.024 1.00 97.25 87 ALA A O 1
ATOM 686 N N . ARG A 1 88 ? 1.957 19.205 -0.912 1.00 95.56 88 ARG A N 1
ATOM 687 C CA . ARG A 1 88 ? 3.177 19.325 -1.725 1.00 95.56 88 ARG A CA 1
ATOM 688 C C . ARG A 1 88 ? 3.130 18.503 -3.012 1.00 95.56 88 ARG A C 1
ATOM 690 O O . ARG A 1 88 ? 3.906 18.778 -3.919 1.00 95.56 88 ARG A O 1
ATOM 697 N N . ALA A 1 89 ? 2.250 17.508 -3.115 1.00 94.00 89 ALA A N 1
ATOM 698 C CA . ALA A 1 89 ? 2.141 16.674 -4.305 1.00 94.00 89 ALA A CA 1
ATOM 699 C C . ALA A 1 89 ? 1.570 17.448 -5.514 1.00 94.00 89 ALA A C 1
ATOM 701 O O . ALA A 1 89 ? 0.849 18.435 -5.341 1.00 94.00 89 ALA A O 1
ATOM 702 N N . PRO A 1 90 ? 1.803 16.973 -6.756 1.00 91.25 90 PRO A N 1
ATOM 703 C CA . PRO A 1 90 ? 1.180 17.550 -7.942 1.00 91.25 90 PRO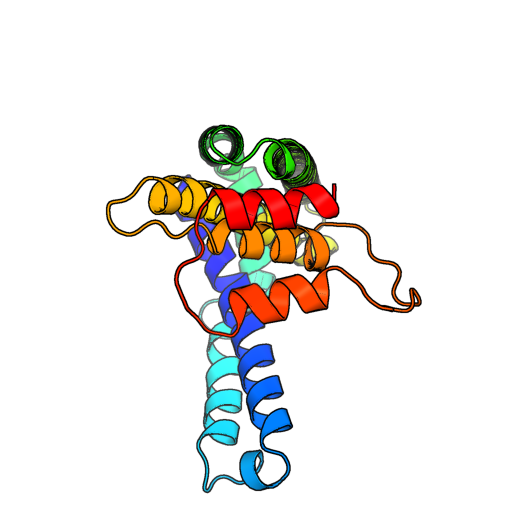 A CA 1
ATOM 704 C C . PRO A 1 90 ? -0.341 17.628 -7.803 1.00 91.25 90 PRO A C 1
ATOM 706 O O . PRO A 1 90 ? -0.988 16.674 -7.357 1.00 91.25 90 PRO A O 1
ATOM 709 N N . ARG A 1 91 ? -0.936 18.738 -8.254 1.00 90.94 91 ARG A N 1
ATOM 710 C CA . ARG A 1 91 ? -2.377 19.015 -8.106 1.00 90.94 91 ARG A CA 1
ATOM 711 C C . ARG A 1 91 ? -3.266 17.898 -8.665 1.00 90.94 91 ARG A C 1
ATOM 713 O O . ARG A 1 91 ? -4.318 17.610 -8.097 1.00 90.94 91 ARG A O 1
ATOM 720 N N . VAL A 1 92 ? -2.818 17.246 -9.739 1.00 88.25 92 VAL A N 1
ATOM 721 C CA . VAL A 1 92 ? -3.494 16.105 -10.381 1.00 88.25 92 VAL A CA 1
ATOM 722 C C . VAL A 1 92 ? -3.635 14.875 -9.465 1.00 88.25 92 VAL A C 1
ATOM 724 O O . VAL A 1 92 ? -4.575 14.088 -9.615 1.00 88.25 92 VAL A O 1
ATOM 727 N N . LEU A 1 93 ? -2.740 14.724 -8.484 1.00 92.19 93 LEU A N 1
ATOM 728 C CA . LEU A 1 93 ? -2.782 13.674 -7.465 1.00 92.19 93 LEU A CA 1
ATOM 729 C C . LEU A 1 93 ? -3.408 14.156 -6.163 1.00 92.19 93 LEU A C 1
ATOM 731 O O . LEU A 1 93 ? -4.187 13.418 -5.561 1.00 92.19 93 LEU A O 1
ATOM 735 N N . ALA A 1 94 ? -3.090 15.381 -5.743 1.00 95.50 94 ALA A N 1
ATOM 736 C CA . ALA A 1 94 ? -3.390 15.875 -4.404 1.00 95.50 94 ALA A CA 1
ATOM 737 C C . ALA A 1 94 ? -4.867 15.692 -4.014 1.00 95.50 94 ALA A C 1
ATOM 739 O O . ALA A 1 94 ? -5.159 15.117 -2.970 1.00 95.50 94 ALA A O 1
ATOM 740 N N . GLY A 1 95 ? -5.805 16.070 -4.892 1.00 94.88 95 GLY A N 1
ATOM 741 C CA . GLY A 1 95 ? -7.241 15.925 -4.614 1.00 94.88 95 GLY A CA 1
ATOM 742 C C . GLY A 1 95 ? -7.698 14.469 -4.449 1.00 94.88 95 GLY A C 1
ATOM 743 O O . GLY A 1 95 ? -8.500 14.163 -3.569 1.00 94.88 95 GLY A O 1
ATOM 744 N N . ARG A 1 96 ? -7.155 13.546 -5.256 1.00 95.06 96 ARG A N 1
ATOM 745 C CA . ARG A 1 96 ? -7.471 12.107 -5.179 1.00 95.06 96 ARG A CA 1
ATOM 746 C C . ARG A 1 96 ? -6.914 11.482 -3.904 1.00 95.06 96 ARG A C 1
ATOM 748 O O . ARG A 1 96 ? -7.592 10.671 -3.272 1.00 95.06 96 ARG A O 1
ATOM 755 N N . LEU A 1 97 ? -5.690 11.858 -3.539 1.00 97.56 97 LEU A N 1
ATOM 756 C CA . LEU A 1 97 ? -5.016 11.363 -2.344 1.00 97.56 97 LEU A CA 1
ATOM 757 C C . LEU A 1 97 ? -5.665 11.904 -1.069 1.00 97.56 97 LEU A C 1
ATOM 759 O O . LEU A 1 97 ? -5.919 11.107 -0.173 1.00 97.56 97 LEU A O 1
ATOM 763 N N . ALA A 1 98 ? -6.016 13.194 -1.026 1.00 98.12 98 ALA A N 1
ATOM 764 C CA . ALA A 1 98 ? -6.759 13.797 0.084 1.00 98.12 98 ALA A CA 1
ATOM 765 C C . ALA A 1 98 ? -8.089 13.067 0.312 1.00 98.12 98 ALA A C 1
ATOM 767 O O . ALA A 1 98 ? -8.310 12.500 1.377 1.00 98.12 98 ALA A O 1
ATOM 768 N N . ALA A 1 99 ? -8.910 12.931 -0.736 1.00 97.38 99 ALA A N 1
ATOM 769 C CA . ALA A 1 99 ? -10.196 12.244 -0.628 1.00 97.38 99 ALA A CA 1
ATOM 770 C C . ALA A 1 99 ? -10.061 10.764 -0.218 1.00 97.38 99 ALA A C 1
ATOM 772 O O . ALA A 1 99 ? -10.950 10.208 0.425 1.00 97.38 99 ALA A O 1
ATOM 773 N N . SER A 1 100 ? -8.970 10.099 -0.612 1.00 97.94 100 SER A N 1
ATOM 774 C CA . SER A 1 100 ? -8.707 8.710 -0.216 1.00 97.94 100 SER A CA 1
ATOM 775 C C . SER A 1 100 ? -8.222 8.604 1.229 1.00 97.94 100 SER A C 1
ATOM 777 O O . SER A 1 100 ? -8.595 7.657 1.919 1.00 97.94 100 SER A O 1
ATOM 779 N N . LEU A 1 101 ? -7.406 9.560 1.683 1.00 98.50 101 LEU A N 1
ATOM 780 C CA . LEU A 1 101 ? -6.944 9.651 3.064 1.00 98.50 101 LEU A CA 1
ATOM 781 C C . LEU A 1 101 ? -8.112 9.905 4.012 1.00 98.50 101 LEU A C 1
ATOM 783 O O . LEU A 1 101 ? -8.241 9.166 4.985 1.00 98.50 101 LEU A O 1
ATOM 787 N N . ASP A 1 102 ? -8.981 10.863 3.689 1.00 98.31 102 ASP A N 1
ATOM 788 C CA . ASP A 1 102 ? -10.163 11.187 4.490 1.00 98.31 102 ASP A CA 1
ATOM 789 C C . ASP A 1 102 ? -11.066 9.959 4.637 1.00 98.31 102 ASP A C 1
ATOM 791 O O . ASP A 1 102 ? -11.314 9.501 5.750 1.00 98.31 102 ASP A O 1
ATOM 795 N N . LYS A 1 103 ? -11.437 9.316 3.520 1.00 98.19 103 LYS A N 1
ATOM 796 C CA . LYS A 1 103 ? -12.250 8.087 3.539 1.00 98.19 103 LYS A CA 1
ATOM 797 C C . LYS A 1 103 ? -11.608 6.960 4.347 1.00 98.19 103 LYS A C 1
ATOM 799 O O . LYS A 1 103 ? -12.296 6.255 5.083 1.00 98.19 103 LYS A O 1
ATOM 804 N N . ALA A 1 104 ? -10.300 6.745 4.193 1.00 98.19 104 ALA A N 1
ATOM 805 C CA . ALA A 1 104 ? -9.594 5.697 4.923 1.00 98.19 104 ALA A CA 1
ATOM 806 C C . ALA A 1 104 ? -9.527 5.994 6.429 1.00 98.19 104 ALA A C 1
ATOM 808 O O . ALA A 1 104 ? -9.666 5.074 7.237 1.00 98.19 104 ALA A O 1
ATOM 809 N N . ALA A 1 105 ? -9.323 7.258 6.803 1.00 98.06 105 ALA A N 1
ATOM 810 C CA . ALA A 1 105 ? -9.263 7.704 8.187 1.00 98.06 105 ALA A CA 1
ATOM 811 C C . ALA A 1 105 ? -10.635 7.644 8.867 1.00 98.06 105 ALA A C 1
ATOM 813 O O . ALA A 1 105 ? -10.732 7.096 9.964 1.00 98.06 105 ALA A O 1
ATOM 814 N N . GLU A 1 106 ? -11.686 8.130 8.202 1.00 97.62 106 GLU A N 1
ATOM 815 C CA . GLU A 1 106 ? -13.077 8.045 8.661 1.00 97.62 106 GLU A CA 1
ATOM 816 C C . GLU A 1 106 ? -13.483 6.592 8.894 1.00 97.62 106 GLU A C 1
ATOM 818 O O . GLU A 1 106 ? -13.899 6.235 9.996 1.00 97.62 106 GLU A O 1
ATOM 823 N N . PHE A 1 107 ? -13.262 5.724 7.902 1.00 97.69 107 PHE A N 1
ATOM 824 C CA . PHE A 1 107 ? -13.575 4.304 8.024 1.00 97.69 107 PHE A CA 1
ATOM 825 C C . PHE A 1 107 ? -12.784 3.639 9.159 1.00 97.69 107 PHE A C 1
ATOM 827 O O . PHE A 1 107 ? -13.335 2.876 9.950 1.00 97.69 107 PHE A O 1
ATOM 834 N N . ALA A 1 108 ? -11.489 3.937 9.295 1.00 97.19 108 ALA A N 1
ATOM 835 C CA . ALA A 1 108 ? -10.688 3.381 10.382 1.00 97.19 108 ALA A CA 1
ATOM 836 C C . ALA A 1 108 ? -11.145 3.876 11.766 1.00 97.19 108 ALA A C 1
ATOM 838 O O . ALA A 1 108 ? -11.132 3.098 12.724 1.00 97.19 108 ALA A O 1
ATOM 839 N N . HIS A 1 109 ? -11.573 5.136 11.873 1.00 96.06 109 HIS A N 1
ATOM 840 C CA . HIS A 1 109 ? -12.126 5.705 13.098 1.00 96.06 109 HIS A CA 1
ATOM 841 C C . HIS A 1 109 ? -13.482 5.078 13.457 1.00 96.06 109 HIS A C 1
ATOM 843 O O . HIS A 1 109 ? -13.681 4.684 14.606 1.00 96.06 109 HIS A O 1
ATOM 849 N N . GLU A 1 110 ? -14.381 4.908 12.484 1.00 96.25 110 GLU A N 1
ATOM 850 C CA . GLU A 1 110 ? -15.677 4.237 12.654 1.00 96.25 110 GLU A CA 1
ATOM 851 C C . GLU A 1 110 ? -15.506 2.792 13.142 1.00 96.25 110 GLU A C 1
ATOM 853 O O . GLU A 1 110 ? -16.145 2.350 14.100 1.00 96.25 110 GLU A O 1
ATOM 858 N N . VAL A 1 111 ? -14.596 2.043 12.520 1.00 96.50 111 VAL A N 1
ATOM 859 C CA . VAL A 1 111 ? -14.319 0.655 12.901 1.00 96.50 111 VAL A CA 1
ATOM 860 C C . VAL A 1 111 ? -13.714 0.584 14.311 1.00 96.50 111 VAL A C 1
ATOM 862 O O . VAL A 1 111 ? -14.066 -0.301 15.095 1.00 96.50 111 VAL A O 1
ATOM 865 N N . ALA A 1 112 ? -12.836 1.527 14.669 1.00 95.25 112 ALA A N 1
ATOM 866 C CA . ALA A 1 112 ? -12.250 1.599 16.005 1.00 95.25 112 ALA A CA 1
ATOM 867 C C . ALA A 1 112 ? -13.282 1.969 17.089 1.00 95.25 112 ALA A C 1
ATOM 869 O O . ALA A 1 112 ? -13.242 1.397 18.182 1.00 95.25 112 ALA A O 1
ATOM 870 N N . SER A 1 113 ? -14.209 2.889 16.801 1.00 93.19 113 SER A N 1
ATOM 871 C CA . SER A 1 113 ? -15.221 3.363 17.755 1.00 93.19 113 SER A CA 1
ATOM 872 C C . SER A 1 113 ? -16.351 2.352 17.962 1.00 93.19 113 SER A C 1
ATOM 874 O O . SER A 1 113 ? -16.732 2.080 19.101 1.00 93.19 113 SER A O 1
ATOM 876 N N . SER A 1 114 ? -16.822 1.720 16.884 1.00 92.75 114 SER A N 1
ATOM 877 C CA . SER A 1 114 ? -17.849 0.669 16.923 1.00 92.75 114 SER A CA 1
ATOM 878 C C . SER A 1 114 ? -17.345 -0.666 17.479 1.00 92.75 114 SER A C 1
ATOM 880 O O . SER A 1 114 ? -18.148 -1.547 17.783 1.00 92.75 114 SER A O 1
ATOM 882 N N . ARG A 1 115 ? -16.019 -0.838 17.605 1.00 84.06 115 ARG A N 1
ATOM 883 C CA . ARG A 1 115 ? -15.353 -2.116 17.919 1.00 84.06 115 ARG A CA 1
ATOM 884 C C . ARG A 1 115 ? -15.756 -3.249 16.966 1.00 84.06 115 ARG A C 1
ATOM 886 O O . ARG A 1 115 ? -15.742 -4.419 17.344 1.00 84.06 115 ARG A O 1
ATOM 893 N N . ASN A 1 116 ? -16.102 -2.914 15.723 1.00 84.75 116 ASN A N 1
ATOM 894 C CA . ASN A 1 116 ? -16.467 -3.888 14.702 1.00 84.75 116 ASN A CA 1
ATOM 895 C C . ASN A 1 116 ? -15.215 -4.564 14.120 1.00 84.75 116 ASN A C 1
ATOM 897 O O . ASN A 1 116 ? -14.720 -4.223 13.044 1.00 84.75 116 ASN A O 1
ATOM 901 N N . GLU A 1 117 ? -14.695 -5.552 14.846 1.00 91.88 117 GLU A N 1
ATOM 902 C CA . GLU A 1 117 ? -13.439 -6.236 14.522 1.00 91.88 117 GLU A CA 1
ATOM 903 C C . GLU A 1 117 ? -13.427 -6.913 13.139 1.00 91.88 117 GLU A C 1
ATOM 905 O O . GLU A 1 117 ? -12.352 -7.099 12.558 1.00 91.88 117 GLU A O 1
ATOM 910 N N . ALA A 1 118 ? -14.597 -7.219 12.563 1.00 95.44 118 ALA A N 1
ATOM 911 C CA . ALA A 1 118 ? -14.713 -7.836 11.239 1.00 95.44 118 ALA A CA 1
ATOM 912 C C . ALA A 1 118 ? -14.033 -7.001 10.137 1.00 95.44 118 ALA A C 1
ATOM 914 O O . ALA A 1 118 ? -13.459 -7.553 9.194 1.00 95.44 118 ALA A O 1
ATOM 915 N N . HIS A 1 119 ? -14.023 -5.676 10.294 1.00 96.94 119 HIS A N 1
ATOM 916 C CA . HIS A 1 119 ? -13.469 -4.739 9.318 1.00 96.94 119 HIS A CA 1
ATOM 917 C C . HIS A 1 119 ? -12.037 -4.286 9.636 1.00 96.94 119 HIS A C 1
ATOM 919 O O . HIS A 1 119 ? -11.449 -3.525 8.865 1.00 96.94 119 HIS A O 1
ATOM 925 N N . ALA A 1 120 ? -11.414 -4.787 10.711 1.00 96.69 120 ALA A N 1
ATOM 926 C CA . ALA A 1 120 ? -10.095 -4.331 11.161 1.00 96.69 120 ALA A CA 1
ATOM 927 C C . ALA A 1 120 ? -9.022 -4.412 10.067 1.00 96.69 120 ALA A C 1
ATOM 929 O O . ALA A 1 120 ? -8.254 -3.475 9.846 1.00 96.69 120 ALA A O 1
ATOM 930 N N . ARG A 1 121 ? -8.992 -5.521 9.320 1.00 97.00 121 ARG A N 1
ATOM 931 C CA . ARG A 1 121 ? -8.035 -5.703 8.218 1.00 97.00 121 ARG A CA 1
ATOM 932 C C . ARG A 1 121 ? -8.294 -4.775 7.040 1.00 97.00 121 ARG A C 1
ATOM 934 O O . ARG A 1 121 ? -7.339 -4.375 6.376 1.00 97.00 121 ARG A O 1
ATOM 941 N N . GLN A 1 122 ? -9.559 -4.481 6.754 1.00 97.06 122 GLN A N 1
ATOM 942 C CA . GLN A 1 122 ? -9.929 -3.567 5.680 1.00 97.06 122 GLN A CA 1
ATOM 943 C C . GLN A 1 122 ? -9.501 -2.146 6.043 1.00 97.06 122 GLN A C 1
ATOM 945 O O . GLN A 1 122 ? -8.810 -1.513 5.249 1.00 97.06 122 GLN A O 1
ATOM 950 N N . ALA A 1 123 ? -9.798 -1.706 7.270 1.00 97.50 123 ALA A N 1
ATOM 951 C CA . ALA A 1 123 ? -9.378 -0.409 7.792 1.00 97.50 123 ALA A CA 1
ATOM 952 C C . ALA A 1 123 ? -7.850 -0.254 7.765 1.00 97.50 123 ALA A C 1
ATOM 954 O O . ALA A 1 123 ? -7.335 0.696 7.181 1.00 97.50 123 ALA A O 1
ATOM 955 N N . ALA A 1 124 ? -7.112 -1.236 8.297 1.00 97.81 124 A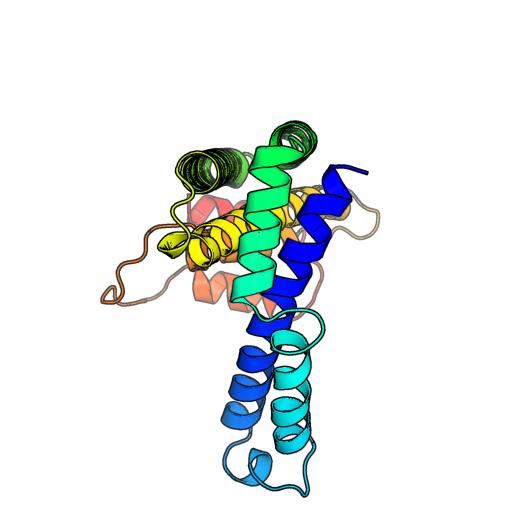LA A N 1
ATOM 956 C CA . ALA A 1 124 ? -5.649 -1.221 8.273 1.00 97.81 124 ALA A CA 1
ATOM 957 C C . ALA A 1 124 ? -5.078 -1.220 6.841 1.00 97.81 124 ALA A C 1
ATOM 959 O O . ALA A 1 124 ? -4.077 -0.558 6.576 1.00 97.81 124 ALA A O 1
ATOM 960 N N . THR A 1 125 ? -5.713 -1.932 5.901 1.00 97.81 125 THR A N 1
ATOM 961 C CA . THR A 1 125 ? -5.288 -1.953 4.490 1.00 97.81 125 THR A CA 1
ATOM 962 C C . THR A 1 125 ? -5.495 -0.602 3.815 1.00 97.81 125 THR A C 1
ATOM 964 O O . THR A 1 125 ? -4.568 -0.107 3.176 1.00 97.81 125 THR A O 1
ATOM 967 N N . GLY A 1 126 ? -6.688 -0.015 3.949 1.00 97.81 126 GLY A N 1
ATOM 968 C CA . GLY A 1 126 ? -7.006 1.284 3.358 1.00 97.81 126 GLY A CA 1
ATOM 969 C C . GLY A 1 126 ? -6.103 2.380 3.912 1.00 97.81 126 GLY A C 1
ATOM 970 O O . GLY A 1 126 ? -5.478 3.109 3.145 1.00 97.81 126 GLY A O 1
ATOM 971 N N . LEU A 1 127 ? -5.941 2.415 5.238 1.00 98.06 127 LEU A N 1
ATOM 972 C CA . LEU A 1 127 ? -5.079 3.386 5.904 1.00 98.06 127 LEU A CA 1
ATOM 973 C C . LEU A 1 127 ? -3.611 3.236 5.487 1.00 98.06 127 LEU A C 1
ATOM 975 O O . LEU A 1 127 ? -2.970 4.235 5.179 1.00 98.06 127 LEU A O 1
ATOM 979 N N . TYR A 1 128 ? -3.083 2.007 5.404 1.00 98.31 128 TYR A N 1
ATOM 980 C CA . TYR A 1 128 ? -1.720 1.781 4.912 1.00 98.31 128 TYR A CA 1
ATOM 981 C C . TYR A 1 128 ? -1.519 2.382 3.517 1.00 98.31 128 TYR A C 1
ATOM 983 O O . TYR A 1 128 ? -0.549 3.106 3.297 1.00 98.31 128 TYR A O 1
ATOM 991 N N . TYR A 1 129 ? -2.423 2.094 2.576 1.00 98.38 129 TYR A N 1
ATOM 992 C CA . TYR A 1 129 ? -2.261 2.552 1.199 1.00 98.38 129 TYR A CA 1
ATOM 993 C C . TYR A 1 129 ? -2.459 4.055 1.043 1.00 98.38 129 TYR A C 1
ATOM 995 O O . TYR A 1 129 ? -1.731 4.662 0.262 1.00 98.38 129 TYR A O 1
ATOM 1003 N N . ALA A 1 130 ? -3.373 4.662 1.802 1.00 98.31 130 ALA A N 1
ATOM 1004 C CA . ALA A 1 130 ? -3.526 6.112 1.830 1.00 98.31 130 ALA A CA 1
ATOM 1005 C C . ALA A 1 130 ? -2.249 6.800 2.344 1.00 98.31 130 ALA A C 1
ATOM 1007 O O . ALA A 1 130 ? -1.735 7.706 1.687 1.00 98.31 130 ALA A O 1
ATOM 1008 N N . CYS A 1 131 ? -1.677 6.312 3.453 1.00 97.94 131 CYS A N 1
ATOM 1009 C CA . CYS A 1 131 ? -0.400 6.801 3.978 1.00 97.94 131 CYS A CA 1
ATOM 1010 C C . CYS A 1 131 ? 0.737 6.620 2.963 1.00 97.94 131 CYS A C 1
ATOM 1012 O O . CYS A 1 131 ? 1.480 7.559 2.692 1.00 97.94 131 CYS A O 1
ATOM 1014 N N . ALA A 1 132 ? 0.875 5.424 2.384 1.00 97.88 132 ALA A N 1
ATOM 1015 C CA . ALA A 1 132 ? 1.942 5.121 1.434 1.00 97.88 132 ALA A CA 1
ATOM 1016 C C . ALA A 1 132 ? 1.852 5.997 0.177 1.00 97.88 132 ALA A C 1
ATOM 1018 O O . ALA A 1 132 ? 2.866 6.530 -0.263 1.00 97.88 132 ALA A O 1
ATOM 1019 N N . ALA A 1 133 ? 0.652 6.189 -0.376 1.00 98.25 133 ALA A N 1
ATOM 1020 C CA . ALA A 1 133 ? 0.453 7.027 -1.553 1.00 98.25 133 ALA A CA 1
ATOM 1021 C C . ALA A 1 133 ? 0.767 8.506 -1.268 1.00 98.25 133 ALA A C 1
ATOM 1023 O O . ALA A 1 133 ? 1.449 9.140 -2.069 1.00 98.25 133 ALA A O 1
ATOM 1024 N N . ALA A 1 134 ? 0.344 9.038 -0.115 1.00 98.06 134 ALA A N 1
ATOM 1025 C CA . ALA A 1 134 ? 0.686 10.396 0.314 1.00 98.06 134 ALA A CA 1
ATOM 1026 C C . ALA A 1 134 ? 2.207 10.597 0.432 1.00 98.06 134 ALA A C 1
ATOM 1028 O O . ALA A 1 134 ? 2.755 11.552 -0.117 1.00 98.06 134 ALA A O 1
ATOM 1029 N N . LEU A 1 135 ? 2.895 9.662 1.095 1.00 97.25 135 LEU A N 1
ATOM 1030 C CA . LEU A 1 135 ? 4.346 9.716 1.294 1.00 97.25 135 LEU A CA 1
ATOM 1031 C C . LEU A 1 135 ? 5.122 9.569 -0.021 1.00 97.25 135 LEU A C 1
ATOM 1033 O O . LEU A 1 135 ? 6.073 10.309 -0.247 1.00 97.25 135 LEU A O 1
ATOM 1037 N N . LEU A 1 136 ? 4.707 8.660 -0.909 1.00 98.12 136 LEU A N 1
ATOM 1038 C CA . LEU A 1 136 ? 5.326 8.485 -2.227 1.00 98.12 136 LEU A CA 1
ATOM 1039 C C . LEU A 1 136 ? 5.160 9.729 -3.110 1.00 98.12 136 LEU A C 1
ATOM 1041 O O . LEU A 1 136 ? 6.093 10.111 -3.817 1.00 98.12 136 LEU A O 1
ATOM 1045 N N . ALA A 1 137 ? 3.992 10.375 -3.064 1.00 97.69 137 ALA A N 1
ATOM 1046 C CA . ALA A 1 137 ? 3.729 11.578 -3.845 1.00 97.69 137 ALA A CA 1
ATOM 1047 C C . ALA A 1 137 ? 4.587 12.767 -3.378 1.00 97.69 137 ALA A C 1
ATOM 1049 O O . ALA A 1 137 ? 5.170 13.475 -4.205 1.00 97.69 137 ALA A O 1
ATOM 1050 N N . ASP A 1 138 ? 4.721 12.951 -2.063 1.00 97.19 138 ASP A N 1
ATOM 1051 C CA . ASP A 1 138 ? 5.612 13.960 -1.483 1.00 97.19 138 ASP A CA 1
ATOM 1052 C C . ASP A 1 138 ? 7.084 13.651 -1.781 1.00 97.19 138 ASP A C 1
ATOM 1054 O O . ASP A 1 138 ? 7.826 14.503 -2.272 1.00 97.19 138 ASP A O 1
ATOM 1058 N N . GLU A 1 139 ? 7.509 12.400 -1.579 1.00 97.00 139 GLU A N 1
ATOM 1059 C CA . GLU A 1 139 ? 8.887 11.989 -1.837 1.00 97.00 139 GLU A CA 1
ATOM 1060 C C . GLU A 1 139 ? 9.271 12.190 -3.308 1.00 97.00 139 GLU A C 1
ATOM 1062 O O . GLU A 1 139 ? 10.356 12.695 -3.589 1.00 97.00 139 GLU A O 1
ATOM 1067 N N . GLY A 1 140 ? 8.381 11.862 -4.248 1.00 96.94 140 GLY A N 1
ATOM 1068 C CA . GLY A 1 140 ? 8.612 12.116 -5.669 1.00 96.94 140 GLY A CA 1
ATOM 1069 C C . GLY A 1 140 ? 8.693 13.605 -6.012 1.00 96.94 140 GLY A C 1
ATOM 1070 O O . GLY A 1 140 ? 9.485 13.986 -6.866 1.00 96.94 140 GLY A O 1
ATOM 1071 N N . THR A 1 141 ? 7.958 14.467 -5.306 1.00 95.94 141 THR A N 1
ATOM 1072 C CA . THR A 1 141 ? 8.080 15.927 -5.469 1.00 95.94 141 THR A CA 1
ATOM 1073 C C . THR A 1 141 ? 9.433 16.426 -4.970 1.00 95.94 141 THR A C 1
ATOM 1075 O O . THR A 1 141 ? 10.139 17.144 -5.677 1.00 95.94 141 THR A O 1
ATOM 1078 N N . ARG A 1 142 ? 9.841 15.997 -3.771 1.00 95.69 142 ARG A N 1
ATOM 1079 C CA . ARG A 1 142 ? 11.123 16.384 -3.172 1.00 95.69 142 ARG A CA 1
ATOM 1080 C C . ARG A 1 142 ? 12.316 15.918 -4.007 1.00 95.69 142 ARG A C 1
ATOM 1082 O O . ARG A 1 142 ? 13.271 16.670 -4.174 1.00 95.69 142 ARG A O 1
ATOM 1089 N N . LEU A 1 143 ? 12.277 14.684 -4.508 1.00 96.06 143 LEU A N 1
ATOM 1090 C CA . LEU A 1 143 ? 13.338 14.129 -5.353 1.00 96.06 143 LEU A CA 1
ATOM 1091 C C . LEU A 1 143 ? 13.321 14.715 -6.766 1.00 96.06 143 LEU A C 1
ATOM 1093 O O . LEU A 1 143 ? 14.381 14.903 -7.353 1.00 96.06 143 LEU A O 1
ATOM 1097 N N . GLY A 1 144 ? 12.147 15.077 -7.283 1.00 93.81 144 GLY A N 1
ATOM 1098 C CA . GLY A 1 144 ? 12.010 15.816 -8.535 1.00 93.81 144 GLY A CA 1
ATOM 1099 C C . GLY A 1 144 ? 12.705 17.183 -8.518 1.00 93.81 144 GLY A C 1
ATOM 1100 O O . GLY A 1 144 ? 13.252 17.594 -9.532 1.00 93.81 144 GLY A O 1
ATOM 1101 N N . GLY A 1 145 ? 12.747 17.859 -7.365 1.00 90.06 145 GLY A N 1
ATOM 1102 C CA . GLY A 1 145 ? 13.465 19.131 -7.186 1.00 90.06 145 GLY A CA 1
ATOM 1103 C C . GLY A 1 145 ? 14.951 19.002 -6.816 1.00 90.06 145 GLY A C 1
ATOM 1104 O O . GLY A 1 145 ? 15.580 20.005 -6.483 1.00 90.06 145 GLY A O 1
ATOM 1105 N N . GLY A 1 146 ? 15.506 17.785 -6.790 1.00 88.75 146 GLY A N 1
ATOM 1106 C CA . GLY A 1 146 ? 16.890 17.523 -6.384 1.00 88.75 146 GLY A CA 1
ATOM 1107 C C . GLY A 1 146 ? 17.928 17.724 -7.497 1.00 88.75 146 GLY A C 1
ATOM 1108 O O . GLY A 1 146 ? 17.599 17.970 -8.651 1.00 88.75 146 GLY A O 1
ATOM 1109 N N . ALA A 1 147 ? 19.212 17.550 -7.157 1.00 85.00 147 ALA A N 1
ATOM 1110 C CA . ALA A 1 147 ? 20.326 17.641 -8.115 1.00 85.00 147 ALA A CA 1
ATOM 1111 C C . ALA A 1 147 ? 20.298 16.549 -9.205 1.00 85.00 147 ALA A C 1
ATOM 1113 O O . ALA A 1 147 ? 20.847 16.737 -10.287 1.00 85.00 147 ALA A O 1
ATOM 1114 N N . GLN A 1 148 ? 19.658 15.413 -8.914 1.00 89.94 148 GLN A N 1
ATOM 1115 C CA . GLN A 1 148 ? 19.330 14.358 -9.873 1.00 89.94 148 GLN A CA 1
ATOM 1116 C C . GLN A 1 148 ? 17.807 14.156 -9.837 1.00 89.94 148 GLN A C 1
ATOM 1118 O O . GLN A 1 148 ? 17.330 13.380 -9.006 1.00 89.94 148 GLN A O 1
ATOM 1123 N N . PRO A 1 149 ? 17.043 14.904 -10.658 1.00 94.88 149 PRO A N 1
ATOM 1124 C CA . PRO A 1 149 ? 15.584 14.892 -10.628 1.00 94.88 149 PRO A CA 1
ATOM 1125 C C . PRO A 1 149 ? 14.993 13.501 -10.845 1.00 94.88 149 PRO A C 1
ATOM 1127 O O . PRO A 1 149 ? 15.270 12.849 -11.852 1.00 94.88 149 PRO A O 1
ATOM 1130 N N . ASP A 1 150 ? 14.147 13.064 -9.913 1.00 96.88 150 ASP A N 1
ATOM 1131 C CA . ASP A 1 150 ? 13.466 11.776 -10.010 1.00 96.88 150 ASP A CA 1
ATOM 1132 C C . ASP A 1 150 ? 12.071 11.785 -9.369 1.00 96.88 150 ASP A C 1
ATOM 1134 O O . ASP A 1 150 ? 11.891 11.587 -8.165 1.00 96.88 150 ASP A O 1
ATOM 1138 N N . ALA A 1 151 ? 11.061 11.971 -10.209 1.00 97.06 151 ALA A N 1
ATOM 1139 C CA . ALA A 1 151 ? 9.657 12.036 -9.841 1.00 97.06 151 ALA A CA 1
ATOM 1140 C C . ALA A 1 151 ? 8.930 10.681 -9.929 1.00 97.06 151 ALA A C 1
ATOM 1142 O O . ALA A 1 151 ? 7.712 10.631 -9.742 1.00 97.06 151 ALA A O 1
ATOM 1143 N N . ARG A 1 152 ? 9.632 9.556 -10.162 1.00 96.75 152 ARG A N 1
ATOM 1144 C CA . ARG A 1 152 ? 8.991 8.244 -10.409 1.00 96.75 152 ARG A CA 1
ATOM 1145 C C . ARG A 1 152 ? 8.024 7.799 -9.308 1.00 96.75 152 ARG A C 1
ATOM 1147 O O . ARG A 1 152 ? 7.040 7.107 -9.563 1.00 96.75 152 ARG A O 1
ATOM 1154 N N . ARG A 1 153 ? 8.264 8.237 -8.071 1.00 97.19 153 ARG A N 1
ATOM 1155 C CA . ARG A 1 153 ? 7.413 7.920 -6.917 1.00 97.19 153 ARG A CA 1
ATOM 1156 C C . ARG A 1 153 ? 6.028 8.570 -6.985 1.00 97.19 153 ARG A C 1
ATOM 1158 O O . ARG A 1 153 ? 5.093 8.017 -6.418 1.00 97.19 153 ARG A O 1
ATOM 1165 N N . GLN A 1 154 ? 5.850 9.660 -7.737 1.00 96.69 154 GLN A N 1
ATOM 1166 C CA . GLN A 1 154 ? 4.520 10.220 -8.011 1.00 96.69 154 GLN A CA 1
ATOM 1167 C C . GLN A 1 154 ? 3.679 9.256 -8.864 1.00 96.69 154 GLN A C 1
ATOM 1169 O O . GLN A 1 154 ? 2.496 9.057 -8.590 1.00 96.69 154 GLN A O 1
ATOM 1174 N N . LEU A 1 155 ? 4.295 8.579 -9.842 1.00 96.19 155 LEU A N 1
ATOM 1175 C CA . LEU A 1 155 ? 3.632 7.523 -10.616 1.00 96.19 155 LEU A CA 1
ATOM 1176 C C . LEU A 1 155 ? 3.316 6.312 -9.723 1.00 96.19 155 LEU A C 1
ATOM 1178 O O . LEU A 1 155 ? 2.203 5.794 -9.740 1.00 96.19 155 LEU A O 1
ATOM 1182 N N . MET A 1 156 ? 4.243 5.899 -8.855 1.00 96.25 156 MET A N 1
ATOM 1183 C CA . MET A 1 156 ? 3.974 4.822 -7.889 1.00 96.25 156 MET A CA 1
ATOM 1184 C C . MET A 1 156 ? 2.824 5.168 -6.925 1.00 96.25 156 MET A C 1
ATOM 1186 O O . MET A 1 156 ? 1.997 4.306 -6.626 1.00 96.25 156 MET A O 1
ATOM 1190 N N . ALA A 1 157 ? 2.722 6.426 -6.483 1.00 97.50 157 ALA A N 1
ATOM 1191 C CA . ALA A 1 157 ? 1.596 6.908 -5.684 1.00 97.50 157 ALA A CA 1
ATOM 1192 C C . ALA A 1 157 ? 0.265 6.798 -6.446 1.00 97.50 157 ALA A C 1
ATOM 1194 O O . ALA A 1 157 ? -0.737 6.359 -5.878 1.00 97.50 157 ALA A O 1
ATOM 1195 N N . PHE A 1 158 ? 0.258 7.128 -7.742 1.00 95.56 158 PHE A N 1
ATOM 1196 C CA . PHE A 1 158 ? -0.915 6.938 -8.595 1.00 95.56 158 PHE A CA 1
ATOM 1197 C C . PHE A 1 158 ? -1.298 5.461 -8.739 1.00 95.56 158 PHE A C 1
ATOM 1199 O O . PHE A 1 158 ? -2.472 5.125 -8.603 1.00 95.56 158 PHE A O 1
ATOM 1206 N N . LEU A 1 159 ? -0.331 4.557 -8.933 1.00 94.38 159 LEU A N 1
ATOM 1207 C CA . LEU A 1 159 ? -0.600 3.114 -8.993 1.00 94.38 159 LEU A CA 1
ATOM 1208 C C . LEU A 1 159 ? -1.169 2.584 -7.673 1.00 94.38 159 LEU A C 1
ATOM 1210 O O . LEU A 1 159 ? -2.102 1.777 -7.682 1.00 94.38 159 LEU A O 1
ATOM 1214 N N . ALA A 1 160 ? -0.648 3.054 -6.534 1.00 95.50 160 ALA A N 1
ATOM 1215 C CA . ALA A 1 160 ? -1.205 2.729 -5.225 1.00 95.50 160 ALA A CA 1
ATOM 1216 C C . ALA A 1 160 ? -2.664 3.200 -5.116 1.00 95.50 160 ALA A C 1
ATOM 1218 O O . ALA A 1 160 ? -3.522 2.428 -4.688 1.00 95.50 160 ALA A O 1
ATOM 1219 N N . TYR A 1 161 ? -2.970 4.417 -5.575 1.00 95.38 161 TYR A N 1
ATOM 1220 C CA . TYR A 1 161 ? -4.342 4.914 -5.645 1.00 95.38 161 TYR A CA 1
ATOM 1221 C C . TYR A 1 161 ? -5.230 4.032 -6.534 1.00 95.38 161 TYR A C 1
ATOM 1223 O O . TYR A 1 161 ? -6.199 3.457 -6.037 1.00 95.38 161 TYR A O 1
ATOM 1231 N N . VAL A 1 162 ? -4.890 3.858 -7.814 1.00 92.12 162 VAL A N 1
ATOM 1232 C CA . VAL A 1 162 ? -5.749 3.160 -8.786 1.00 92.12 162 VAL A CA 1
ATOM 1233 C C . VAL A 1 162 ? -5.992 1.701 -8.404 1.00 92.12 162 VAL A C 1
ATOM 1235 O O . VAL 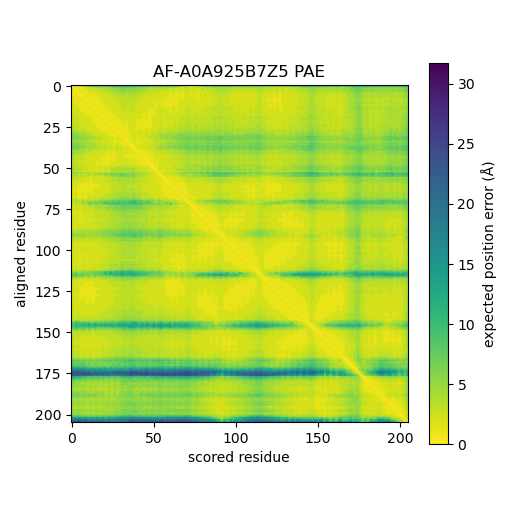A 1 162 ? -7.113 1.210 -8.515 1.00 92.12 162 VAL A O 1
ATOM 1238 N N . HIS A 1 163 ? -4.966 0.987 -7.940 1.00 91.31 163 HIS A N 1
ATOM 1239 C CA . HIS A 1 163 ? -5.092 -0.449 -7.696 1.00 91.31 163 HIS A CA 1
ATOM 1240 C C . HIS A 1 163 ? -5.558 -0.814 -6.288 1.00 91.31 163 HIS A C 1
ATOM 1242 O O . HIS A 1 163 ? -5.936 -1.971 -6.073 1.00 91.31 163 HIS A O 1
ATOM 1248 N N . ARG A 1 164 ? -5.480 0.106 -5.317 1.00 94.44 164 ARG A N 1
ATOM 1249 C CA . ARG A 1 164 ? -5.708 -0.224 -3.899 1.00 94.44 164 ARG A CA 1
ATOM 1250 C C . ARG A 1 164 ? -6.719 0.662 -3.182 1.00 94.44 164 ARG A C 1
ATOM 1252 O O . ARG A 1 164 ? -7.230 0.220 -2.157 1.00 94.44 164 ARG A O 1
ATOM 1259 N N . LEU A 1 165 ? -6.997 1.863 -3.687 1.00 95.19 165 LEU A N 1
ATOM 1260 C CA . LEU A 1 165 ? -7.887 2.836 -3.041 1.00 95.19 165 LEU A CA 1
ATOM 1261 C C . LEU A 1 165 ? -9.095 3.196 -3.913 1.00 95.19 165 LEU A C 1
ATOM 1263 O O . LEU A 1 165 ? -10.197 3.369 -3.394 1.00 95.19 165 LEU A O 1
ATOM 1267 N N . ALA A 1 166 ? -8.908 3.299 -5.228 1.00 92.69 166 ALA A N 1
ATOM 1268 C CA . ALA A 1 166 ? -9.979 3.611 -6.159 1.00 92.69 166 ALA A CA 1
ATOM 1269 C C . ALA A 1 166 ? -10.931 2.411 -6.348 1.00 92.69 166 ALA A C 1
ATOM 1271 O O . ALA A 1 166 ? -10.487 1.258 -6.348 1.00 92.69 166 ALA A O 1
ATOM 1272 N N . PRO A 1 167 ? -12.239 2.656 -6.555 1.00 88.94 167 PRO A N 1
ATOM 1273 C CA . PRO A 1 167 ? -13.166 1.620 -6.993 1.00 88.94 167 PRO A CA 1
ATOM 1274 C C . PRO A 1 167 ? -12.691 0.972 -8.298 1.00 88.94 167 PRO A C 1
ATOM 1276 O O . PRO A 1 167 ? -12.247 1.663 -9.216 1.00 88.94 167 PRO A O 1
ATOM 1279 N N . ARG A 1 168 ? -12.821 -0.353 -8.398 1.00 85.75 168 ARG A N 1
ATOM 1280 C CA . ARG A 1 168 ? -12.417 -1.118 -9.581 1.00 85.75 168 ARG A CA 1
ATOM 1281 C C . ARG A 1 168 ? -13.546 -2.027 -10.044 1.00 85.75 168 ARG A C 1
ATOM 1283 O O . ARG A 1 168 ? -14.053 -2.824 -9.261 1.00 85.75 168 ARG A O 1
ATOM 1290 N N . ASP A 1 169 ? -13.868 -1.945 -11.330 1.00 87.38 169 ASP A N 1
ATOM 1291 C CA . ASP A 1 169 ? -14.684 -2.945 -12.017 1.00 87.38 169 ASP A CA 1
ATOM 1292 C C . ASP A 1 169 ? -13.789 -4.140 -12.411 1.00 87.38 169 ASP A C 1
ATOM 1294 O O . ASP A 1 169 ? -12.847 -3.959 -13.193 1.00 87.38 169 ASP A O 1
ATOM 1298 N N . PRO A 1 170 ? -14.025 -5.349 -11.865 1.00 86.12 170 PRO A N 1
ATOM 1299 C CA . PRO A 1 170 ? -13.216 -6.526 -12.171 1.00 86.12 170 PRO A CA 1
ATOM 1300 C C . PRO A 1 170 ? -13.416 -7.058 -13.599 1.00 86.12 170 PRO A C 1
ATOM 1302 O O . PRO A 1 170 ? -12.574 -7.823 -14.062 1.00 86.12 170 PRO A O 1
ATOM 1305 N N . LEU A 1 171 ? -14.492 -6.672 -14.294 1.00 90.00 171 LEU A N 1
ATOM 1306 C CA . LEU A 1 171 ? -14.810 -7.127 -15.653 1.00 90.00 171 LEU A CA 1
ATOM 1307 C C . LEU A 1 171 ? -14.427 -6.106 -16.732 1.00 90.00 171 LEU A C 1
ATOM 1309 O O . LEU A 1 171 ? -14.516 -6.405 -17.928 1.00 90.00 171 LEU A O 1
ATOM 1313 N N . ARG A 1 172 ? -13.971 -4.911 -16.332 1.00 83.31 172 ARG A N 1
ATOM 1314 C CA . ARG A 1 172 ? -13.495 -3.889 -17.265 1.00 83.31 172 ARG A CA 1
ATOM 1315 C C . ARG A 1 172 ? -12.308 -4.428 -18.061 1.00 83.31 172 ARG A C 1
ATOM 1317 O O . ARG A 1 172 ? -11.258 -4.747 -17.504 1.00 83.31 172 ARG A O 1
ATOM 1324 N N . ARG A 1 173 ? -12.459 -4.477 -19.387 1.00 75.12 173 ARG A N 1
ATOM 1325 C CA . ARG A 1 173 ? -11.368 -4.829 -20.302 1.00 75.12 173 ARG A CA 1
ATOM 1326 C C . ARG A 1 173 ? -10.315 -3.724 -20.289 1.00 75.12 173 ARG A C 1
ATOM 1328 O O . ARG A 1 173 ? -10.635 -2.554 -20.491 1.00 75.12 173 ARG A O 1
ATOM 1335 N N . VAL A 1 174 ? -9.064 -4.109 -20.060 1.00 68.62 174 VAL A N 1
ATOM 1336 C CA . VAL A 1 174 ? -7.910 -3.213 -20.167 1.00 68.62 174 VAL A CA 1
ATOM 1337 C C . VAL A 1 174 ? -7.464 -3.224 -21.628 1.00 68.62 174 VAL A C 1
ATOM 1339 O O . VAL A 1 174 ? -6.872 -4.194 -22.090 1.00 68.62 174 VAL A O 1
ATOM 1342 N N . THR A 1 175 ? -7.801 -2.182 -22.385 1.00 59.62 175 THR A N 1
ATOM 1343 C CA . THR A 1 175 ? -7.360 -2.005 -23.779 1.00 59.62 175 THR A CA 1
ATOM 1344 C C . THR A 1 175 ? -6.634 -0.673 -23.906 1.00 59.62 175 THR A C 1
ATOM 1346 O O . THR A 1 175 ? -7.261 0.361 -23.687 1.00 59.62 175 THR A O 1
ATOM 1349 N N . GLY A 1 176 ? -5.338 -0.694 -24.252 1.00 61.97 176 GLY A N 1
ATOM 1350 C CA . GLY A 1 176 ? -4.555 0.516 -24.564 1.00 61.97 176 GLY A CA 1
ATOM 1351 C C . GLY A 1 176 ? -4.531 1.571 -23.453 1.00 61.97 176 GLY A C 1
ATOM 1352 O O . GLY A 1 176 ? -4.593 2.761 -23.744 1.00 61.97 176 GLY A O 1
ATOM 1353 N N . GLY A 1 177 ? -4.529 1.131 -22.192 1.00 71.50 177 GLY A N 1
ATOM 1354 C CA . GLY A 1 177 ? -4.628 2.002 -21.027 1.00 71.50 177 GLY A CA 1
ATOM 1355 C C . GLY A 1 177 ? -3.297 2.606 -20.583 1.00 71.50 177 GLY A C 1
ATOM 1356 O O . GLY A 1 177 ? -2.228 2.332 -21.130 1.00 71.50 177 GLY A O 1
ATOM 1357 N N . PHE A 1 178 ? -3.389 3.417 -19.535 1.00 81.69 178 PHE A N 1
ATOM 1358 C CA . PHE A 1 178 ? -2.262 4.077 -18.884 1.00 81.69 178 PHE A CA 1
ATOM 1359 C C . PHE A 1 178 ? -1.188 3.123 -18.367 1.00 81.69 178 PHE A C 1
ATOM 1361 O O . PHE A 1 178 ? -0.048 3.525 -18.154 1.00 81.69 178 PHE A O 1
ATOM 1368 N N . GLU A 1 179 ? -1.546 1.858 -18.167 1.00 83.62 179 GLU A N 1
ATOM 1369 C CA . GLU A 1 179 ? -0.663 0.816 -17.674 1.00 83.62 179 GLU A CA 1
ATOM 1370 C C . GLU A 1 179 ? 0.557 0.608 -18.582 1.00 83.62 179 GLU A C 1
ATOM 1372 O O . GLU A 1 179 ? 1.645 0.369 -18.065 1.00 83.62 179 GLU A O 1
ATOM 1377 N N . ALA A 1 180 ? 0.409 0.749 -19.906 1.00 86.31 180 ALA A N 1
ATOM 1378 C CA . ALA A 1 180 ? 1.532 0.642 -20.842 1.00 86.31 180 ALA A CA 1
ATOM 1379 C C . ALA A 1 180 ? 2.504 1.826 -20.698 1.00 86.31 180 ALA A C 1
ATOM 1381 O O . ALA A 1 180 ? 3.702 1.620 -20.541 1.00 86.31 180 ALA A O 1
ATOM 1382 N N . GLU A 1 181 ? 1.984 3.057 -20.642 1.00 88.88 181 GLU A N 1
ATOM 1383 C CA . GLU A 1 181 ? 2.799 4.267 -20.447 1.00 88.88 181 GLU A CA 1
ATOM 1384 C C . GLU A 1 181 ? 3.526 4.239 -19.089 1.00 88.88 181 GLU A C 1
ATOM 1386 O O . GLU A 1 181 ? 4.684 4.638 -18.983 1.00 88.88 181 GLU A O 1
ATOM 1391 N N . PHE A 1 182 ? 2.881 3.701 -18.049 1.00 92.25 182 PHE A N 1
ATOM 1392 C CA . PHE A 1 182 ? 3.508 3.492 -16.744 1.00 92.25 182 PHE A CA 1
ATOM 1393 C C . PHE A 1 182 ? 4.579 2.404 -16.772 1.00 92.25 182 PHE A C 1
ATOM 1395 O O . PHE A 1 182 ? 5.607 2.567 -16.117 1.00 92.25 182 PHE A O 1
ATOM 1402 N N . ALA A 1 183 ? 4.356 1.305 -17.496 1.00 91.00 183 ALA A N 1
ATOM 1403 C CA . ALA A 1 183 ? 5.346 0.246 -17.648 1.00 91.00 183 ALA A CA 1
ATOM 1404 C C . ALA A 1 183 ? 6.599 0.768 -18.367 1.00 91.00 183 ALA A C 1
ATOM 1406 O O . ALA A 1 183 ? 7.702 0.605 -17.845 1.00 91.00 183 ALA A O 1
ATOM 1407 N N . ASP A 1 184 ? 6.420 1.476 -19.484 1.00 92.06 184 ASP A N 1
ATOM 1408 C CA . ASP A 1 184 ? 7.513 2.085 -20.250 1.00 92.06 184 ASP A CA 1
ATOM 1409 C C . ASP A 1 184 ? 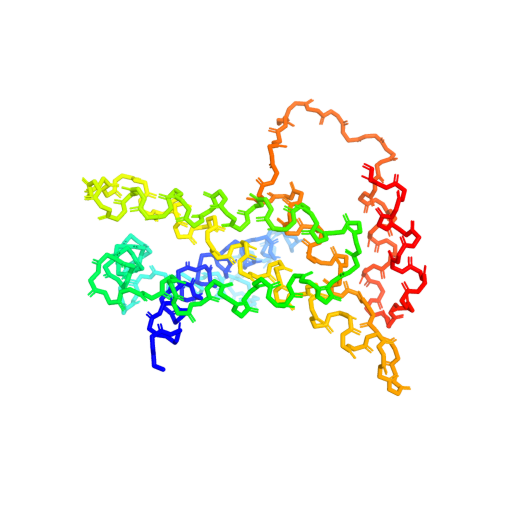8.298 3.106 -19.415 1.00 92.06 184 ASP A C 1
ATOM 1411 O O . ASP A 1 184 ? 9.516 3.216 -19.541 1.00 92.06 184 ASP A O 1
ATOM 1415 N N . ALA A 1 185 ? 7.614 3.835 -18.529 1.00 94.06 185 ALA A N 1
ATOM 1416 C CA . ALA A 1 185 ? 8.245 4.815 -17.657 1.00 94.06 185 ALA A CA 1
ATOM 1417 C C . ALA A 1 185 ? 8.974 4.184 -16.453 1.00 94.06 185 ALA A C 1
ATOM 1419 O O . ALA A 1 185 ? 10.045 4.655 -16.074 1.00 94.06 185 ALA A O 1
ATOM 1420 N N . LEU A 1 186 ? 8.402 3.153 -15.818 1.00 95.50 186 LEU A N 1
ATOM 1421 C CA . LEU A 1 186 ? 8.873 2.640 -14.523 1.00 95.50 186 LEU A CA 1
ATOM 1422 C C . LEU A 1 186 ? 9.807 1.429 -14.622 1.00 95.50 186 LEU A C 1
ATOM 1424 O O . LEU A 1 186 ? 10.726 1.326 -13.810 1.00 95.50 186 LEU A O 1
ATOM 1428 N N . LEU A 1 187 ? 9.585 0.518 -15.574 1.00 94.75 187 LEU A N 1
ATOM 1429 C CA . LEU A 1 187 ? 10.365 -0.722 -15.687 1.00 94.75 187 LEU A CA 1
ATOM 1430 C C . LEU A 1 187 ? 11.849 -0.519 -16.035 1.00 94.75 187 LEU A C 1
ATOM 1432 O O . LEU A 1 187 ? 12.651 -1.323 -15.567 1.00 94.75 187 LEU A O 1
ATOM 1436 N N . PRO A 1 188 ? 12.266 0.519 -16.790 1.00 95.75 188 PRO A N 1
ATOM 1437 C CA . PRO A 1 188 ? 13.690 0.764 -17.030 1.00 95.75 188 PRO A CA 1
ATOM 1438 C C . PRO A 1 188 ? 14.485 1.159 -15.776 1.00 95.75 188 PRO A C 1
ATOM 1440 O O . PRO A 1 188 ? 15.708 1.245 -15.837 1.00 95.75 188 PRO A O 1
ATOM 1443 N N . GLU A 1 189 ? 13.809 1.465 -14.662 1.00 93.50 189 GLU A N 1
ATOM 1444 C CA . GLU A 1 189 ? 14.410 1.922 -13.402 1.00 93.50 189 GLU A CA 1
ATOM 1445 C C . GLU A 1 189 ? 15.301 3.178 -13.527 1.00 93.50 189 GLU A C 1
ATOM 1447 O O . GLU A 1 189 ? 16.087 3.504 -12.630 1.00 93.50 189 GLU A O 1
ATOM 1452 N N . THR A 1 190 ? 15.124 3.959 -14.591 1.00 94.50 190 THR A N 1
ATOM 1453 C CA . THR A 1 190 ? 15.812 5.238 -14.800 1.00 94.50 190 THR A CA 1
ATOM 1454 C C . THR A 1 190 ? 15.080 6.403 -14.121 1.00 94.50 190 THR A C 1
ATOM 1456 O O . THR A 1 190 ? 13.855 6.351 -13.988 1.00 94.50 190 THR A O 1
ATOM 1459 N N . PRO A 1 191 ? 15.785 7.475 -13.702 1.00 96.00 191 PRO A N 1
ATOM 1460 C CA . PRO A 1 191 ? 15.144 8.675 -13.163 1.00 96.00 191 PRO A CA 1
ATOM 1461 C C . PRO A 1 191 ? 14.117 9.277 -14.128 1.00 96.00 191 PRO A C 1
ATOM 1463 O O . PRO A 1 191 ? 14.367 9.365 -15.330 1.00 96.00 191 PRO A O 1
ATOM 1466 N N . ILE A 1 192 ? 12.973 9.716 -13.595 1.00 96.56 192 ILE A N 1
ATOM 1467 C CA . ILE A 1 192 ? 11.908 10.353 -14.383 1.00 96.56 192 ILE A CA 1
ATOM 1468 C C . ILE A 1 192 ? 11.869 11.844 -14.059 1.00 96.56 192 ILE A C 1
ATOM 1470 O O . ILE A 1 192 ? 11.655 12.221 -12.908 1.00 96.56 192 ILE A O 1
ATOM 1474 N N . ALA A 1 193 ? 12.022 12.700 -15.070 1.00 95.69 193 ALA A N 1
ATOM 1475 C CA . ALA A 1 193 ? 11.913 14.147 -14.891 1.00 95.69 193 ALA A CA 1
ATOM 1476 C C . ALA A 1 193 ? 10.497 14.557 -14.413 1.00 95.69 193 ALA A C 1
ATOM 1478 O O . ALA A 1 193 ? 9.514 13.957 -14.867 1.00 95.69 193 ALA A O 1
ATOM 1479 N N . PRO A 1 194 ? 10.355 15.583 -13.551 1.00 94.38 194 PRO A N 1
ATOM 1480 C CA . PRO A 1 194 ? 9.057 16.039 -13.044 1.00 94.38 194 PRO A CA 1
ATOM 1481 C C . PRO A 1 194 ? 8.030 16.334 -14.141 1.00 94.38 194 PRO A C 1
ATOM 1483 O O . PRO A 1 194 ? 6.881 15.913 -14.042 1.00 94.38 194 PRO A O 1
ATOM 1486 N N . GLU A 1 195 ? 8.453 16.963 -15.238 1.00 93.69 195 GLU A N 1
ATOM 1487 C CA . GLU A 1 195 ? 7.576 17.321 -16.354 1.00 93.69 195 GLU A CA 1
ATOM 1488 C C . GLU A 1 195 ? 7.086 16.075 -17.101 1.00 93.69 195 GLU A C 1
ATOM 1490 O O . GLU A 1 195 ? 5.983 16.059 -17.645 1.00 93.69 195 GLU A O 1
ATOM 1495 N N . ALA A 1 196 ? 7.903 15.018 -17.158 1.00 93.94 196 ALA A N 1
ATOM 1496 C CA . ALA A 1 196 ? 7.496 13.745 -17.744 1.00 93.94 196 ALA A CA 1
ATOM 1497 C C . ALA A 1 196 ? 6.457 13.043 -16.866 1.00 93.94 196 ALA A C 1
ATOM 1499 O O . ALA A 1 196 ? 5.430 12.607 -17.385 1.00 93.94 196 ALA A O 1
ATOM 1500 N N . ALA A 1 197 ? 6.681 13.004 -15.550 1.00 94.38 197 ALA A N 1
ATOM 1501 C CA . ALA A 1 197 ? 5.714 12.457 -14.605 1.00 94.38 197 ALA A CA 1
ATOM 1502 C C . ALA A 1 197 ? 4.381 13.226 -14.652 1.00 94.38 197 ALA A C 1
ATOM 1504 O O . ALA A 1 197 ? 3.321 12.610 -14.731 1.00 94.38 197 ALA A O 1
ATOM 1505 N N . GLU A 1 198 ? 4.415 14.561 -14.687 1.00 92.31 198 GLU A N 1
ATOM 1506 C CA . GLU A 1 198 ? 3.210 15.392 -14.764 1.00 92.31 198 GLU A CA 1
ATOM 1507 C C . GLU A 1 198 ? 2.415 15.163 -16.057 1.00 92.31 198 GLU A C 1
ATOM 1509 O O . GLU A 1 198 ? 1.188 15.028 -16.006 1.00 92.31 198 GLU A O 1
ATOM 1514 N N . ARG A 1 199 ? 3.090 15.050 -17.212 1.00 91.94 199 ARG A N 1
ATOM 1515 C CA . ARG A 1 199 ? 2.432 14.728 -18.492 1.00 91.94 199 ARG A CA 1
ATOM 1516 C C . ARG A 1 199 ? 1.705 13.387 -18.437 1.00 91.94 199 ARG A C 1
ATOM 1518 O O . ARG A 1 199 ? 0.551 13.315 -18.858 1.00 91.94 199 ARG A O 1
ATOM 1525 N N . ILE A 1 200 ? 2.371 12.359 -17.908 1.00 91.56 200 ILE A N 1
ATOM 1526 C CA . ILE A 1 200 ? 1.808 11.012 -17.751 1.00 91.56 200 ILE A CA 1
ATOM 1527 C C . ILE A 1 200 ? 0.579 11.069 -16.835 1.00 91.56 200 ILE A C 1
ATOM 1529 O O . ILE A 1 200 ? -0.481 10.568 -17.189 1.00 91.56 200 ILE A O 1
ATOM 1533 N N . LEU A 1 201 ? 0.675 11.739 -15.683 1.00 90.50 201 LEU A N 1
ATOM 1534 C CA . LEU A 1 201 ? -0.427 11.838 -14.719 1.00 90.50 201 LEU A CA 1
ATOM 1535 C C . LEU A 1 201 ? -1.632 12.628 -15.248 1.00 90.50 201 LEU A C 1
ATOM 1537 O O . LEU A 1 201 ? -2.774 12.278 -14.957 1.00 90.50 201 LEU A O 1
ATOM 1541 N N . THR A 1 202 ? -1.396 13.689 -16.021 1.00 85.56 202 THR A N 1
ATOM 1542 C CA . THR A 1 202 ? -2.460 14.579 -16.516 1.00 85.56 202 THR A CA 1
ATOM 1543 C C . THR A 1 202 ? -3.315 13.925 -17.597 1.00 85.56 202 THR A C 1
ATOM 1545 O O . THR A 1 202 ? -4.515 14.173 -17.647 1.00 85.56 202 THR A O 1
ATOM 1548 N N . ARG A 1 203 ? -2.751 13.035 -18.424 1.00 77.31 203 ARG A N 1
ATOM 1549 C CA . ARG A 1 203 ? -3.522 12.287 -19.440 1.00 77.31 203 ARG A CA 1
ATOM 1550 C C . ARG A 1 203 ? -4.577 11.352 -18.850 1.00 77.31 203 ARG A C 1
ATOM 1552 O O . ARG A 1 203 ? -5.452 10.883 -19.570 1.00 77.31 203 ARG A O 1
ATOM 1559 N N . LEU A 1 204 ? -4.466 11.071 -17.557 1.00 66.50 204 LEU A N 1
ATOM 1560 C CA . LEU A 1 204 ? -5.276 10.101 -16.823 1.00 66.50 204 LEU A CA 1
ATOM 1561 C C . LEU A 1 204 ? -6.255 10.768 -15.869 1.00 66.50 204 LEU A C 1
ATOM 1563 O O . LEU A 1 204 ? -6.975 10.074 -15.144 1.00 66.50 204 LEU A O 1
ATOM 1567 N N . ALA A 1 205 ? -6.208 12.101 -15.819 1.00 57.31 205 ALA A N 1
ATOM 1568 C CA . ALA A 1 205 ? -7.005 12.912 -14.933 1.00 57.31 205 ALA A CA 1
ATOM 1569 C C . ALA A 1 205 ? -8.424 13.088 -15.462 1.00 57.31 205 ALA A C 1
ATOM 1571 O O . ALA A 1 205 ? -9.318 12.968 -14.593 1.00 57.31 205 ALA A O 1
#

Radius of gyration: 18.55 Å; Cα contacts (8 Å, |Δi|>4): 251; chains: 1; bounding box: 38×47×47 Å

Solvent-accessible surface area (backbone atoms only — not comparable to full-atom values): 10568 Å² total; per-residue (Å²): 109,49,44,55,63,36,48,53,38,37,49,51,41,46,53,23,54,48,41,34,49,55,30,45,54,53,19,58,78,55,38,76,63,18,66,35,81,92,38,66,35,40,54,48,30,60,55,26,48,47,59,33,50,49,101,47,33,47,65,56,26,17,47,49,36,31,47,31,42,64,75,59,55,16,54,78,64,36,50,62,60,46,50,55,27,25,71,61,19,62,73,88,48,22,62,61,48,49,58,44,36,50,52,20,50,51,50,32,49,51,38,30,72,70,62,45,67,90,46,27,58,58,29,42,50,40,38,42,46,34,53,50,23,25,52,29,20,25,48,8,43,58,32,27,74,42,99,70,37,28,14,54,34,36,56,51,16,48,49,42,36,58,76,68,70,46,91,73,70,90,80,65,81,87,70,94,51,69,65,57,63,48,45,70,57,54,72,76,72,56,76,30,45,46,72,58,46,49,54,60,53,56,78,73,106

Foldseek 3Di:
DLQCQQVVLLCLLPVLVVQLVVLVVVLVVVPPVSCDPVDCSVVSNVVSNCSCPPPAHSLRSLVSNLCSVQPVVSCVVVVVVLLVLLVLFDPLCSVLLNVLQVVLSVVSNVCSVVVVSVCSNVSSQSNSLSSQLSNLRSVLSVQLPDPQHANLSPVVSVVSSVVRRDDDDPPDDDDPDLVVVNCVVPVVVDGDHPVRSVVSSVVVD

Mean predicted aligned error: 4.02 Å

Secondary structure (DSSP, 8-state):
-HHHHHHHHHHHHHHHHHHHHHHHHHHHHHTHHHHSTTSHHHHHHHHHHHTTTTTS-HHHHHHHHHHHHHHH-TTTTTHHHHHHHHHHS-HHHHHHHHHHHHHHHHHHHHHHHHT-GGGHHHHHHHHHHHHHHHHHHHHHHHHHTSSS---HHHHHHHHHHHHHTS---TT----S-HHHHHHHHHTT-----HHHHHHHHHTT-

Nearest PDB structures (foldseek):
  4y9j-assembly1_B  TM=7.425E-01  e=1.011E-03  Caenorhabditis elegans
  3u33-assembly1_B  TM=6.726E-01  e=1.458E-03  Escherichia coli K-12
  6kri-assembly1_B  TM=5.676E-01  e=4.800E-03  Mycolicibacterium smegmatis
  6kse-assembly1_A  TM=5.429E-01  e=6.036E-03  Mycobacterium tuberculosis
  6ksa-assembly1_A  TM=5.470E-01  e=9.116E-03  Mycolicibacterium smegmatis

Sequence (205 aa):
RRRVRLLTPLIKFRACRDARRATGDAMEVRGGVGYTEEWSDSRLLRDAHLGSIWEGTSNIVALDVLRAIGREQCLEALLPELNDSIARAPRVLAGRLAASLDKAAEFAHEVASSRNEAHARQAATGLYYACAAALLADEGTRLGGGAQPDARRQLMAFLAYVHRLAPRDPLRRVTGGFEAEFADALLPETPIAPEAAERILTRLA

pLDDT: mean 93.84, std 6.47, range [57.31, 98.5]